Protein AF-A0A357R2P7-F1 (afdb_monomer_lite)

Sequence (236 aa):
MLMLVLLGAFTVNAKANADEPPMLWILISGEHKDLSGTLQLEGVTLFGRPYITRYESYLRFYFSDESQLNSYTKEKVQAIVTIHLTGEKYIIEDVLQMRDYNTMYTFDLDQKTLFEGKSLARSVLLVGLRVILTIFVEALIFFLFGFKEKRIWIAFILINLFTQGILHGLLNAEVPVGSYAMLALVFYEIVILIVEWLVFFFVSEDQRKAKLMLTVFVANMASLILGGFLITMLPL

Radius of gyration: 22.53 Å; chains: 1; bounding box: 52×34×64 Å

pLDDT: mean 84.24, std 14.46, range [34.56, 97.19]

Secondary structure (DSSP, 8-state):
--TTTTTTT---------PPPPEEEEEEES--TT-EEEEEETTEEEEPEEEE-SSEEEEEEEGGGSGGGTT---SEEEEEEEEEETTEEEEEEEEEE--SSEEEEEEETTTTEEEES--HHHHHHHHHHHHHHHHHHHHHHHHHTT---HHHHHHHHHHHHHHHHHHHHHHHHSSS--TTHHHHHHHHHHHHHHHHHHHHHHHS-GGGHHHHHHHHHHHHHHHHHHHHHHHHHS--

Structure (mmCIF, N/CA/C/O backbone):
data_AF-A0A357R2P7-F1
#
_entry.id   AF-A0A357R2P7-F1
#
loop_
_atom_site.group_PDB
_atom_site.id
_atom_site.type_symbol
_atom_site.label_atom_id
_atom_site.label_alt_id
_atom_site.label_comp_id
_atom_site.label_asym_id
_atom_site.label_entity_id
_atom_site.label_seq_id
_atom_site.pdbx_PDB_ins_code
_atom_site.Cartn_x
_atom_site.Cartn_y
_atom_site.Cartn_z
_atom_site.occupancy
_atom_site.B_iso_or_equiv
_atom_site.auth_seq_id
_atom_site.auth_comp_id
_atom_site.auth_asym_id
_atom_site.auth_atom_id
_atom_site.pdbx_PDB_model_num
ATOM 1 N N . MET A 1 1 ? 7.957 -14.821 32.724 1.00 45.19 1 MET A N 1
ATOM 2 C CA . MET A 1 1 ? 9.009 -15.861 32.620 1.00 45.19 1 MET A CA 1
ATOM 3 C C . MET A 1 1 ? 8.708 -16.949 31.581 1.00 45.19 1 MET A C 1
ATOM 5 O O . MET A 1 1 ? 9.652 -17.524 31.070 1.00 45.19 1 MET A O 1
ATOM 9 N N . LEU A 1 2 ? 7.443 -17.191 31.192 1.00 34.56 2 LEU A N 1
ATOM 10 C CA . LEU A 1 2 ? 7.098 -18.129 30.104 1.00 34.56 2 LEU A CA 1
ATOM 11 C C . LEU A 1 2 ? 7.396 -17.580 28.687 1.00 34.56 2 LEU A C 1
ATOM 13 O O . LEU A 1 2 ? 7.650 -18.338 27.761 1.00 34.56 2 LEU A O 1
ATOM 17 N N . MET A 1 3 ? 7.419 -16.252 28.534 1.00 35.12 3 MET A N 1
ATOM 18 C CA . MET A 1 3 ? 7.618 -15.567 27.246 1.00 35.12 3 MET A CA 1
ATOM 19 C C . MET A 1 3 ? 9.084 -15.553 26.763 1.00 35.12 3 MET A C 1
ATOM 21 O O . MET A 1 3 ? 9.344 -15.319 25.591 1.00 35.12 3 MET A O 1
ATOM 25 N N . LEU A 1 4 ? 10.043 -15.857 27.647 1.00 44.19 4 LEU A N 1
ATOM 26 C CA . LEU A 1 4 ? 11.473 -15.953 27.313 1.00 44.19 4 LEU A CA 1
ATOM 27 C C . LEU A 1 4 ? 11.882 -17.350 26.815 1.00 44.19 4 LEU A C 1
ATOM 29 O O . LEU A 1 4 ? 12.914 -17.489 26.170 1.00 44.19 4 LEU A O 1
ATOM 33 N N . VAL A 1 5 ? 11.064 -18.377 27.068 1.00 50.03 5 VAL A N 1
ATOM 34 C CA . VAL A 1 5 ? 11.370 -19.769 26.688 1.00 50.03 5 VAL A CA 1
ATOM 35 C C . VAL A 1 5 ? 10.961 -20.069 25.237 1.00 50.03 5 VAL A C 1
ATOM 37 O O . VAL A 1 5 ? 11.579 -20.905 24.588 1.00 50.03 5 VAL A O 1
ATOM 40 N N . LEU A 1 6 ? 9.997 -19.331 24.677 1.00 44.59 6 LEU A N 1
ATOM 41 C CA . LEU A 1 6 ? 9.573 -19.478 23.275 1.00 44.59 6 LEU A CA 1
ATOM 42 C C . LEU A 1 6 ? 10.535 -18.840 22.256 1.00 44.59 6 LEU A C 1
ATOM 44 O O . LEU A 1 6 ? 10.529 -19.232 21.094 1.00 44.59 6 LEU A O 1
ATOM 48 N N . LEU A 1 7 ? 11.399 -17.914 22.685 1.00 46.34 7 LEU A N 1
ATOM 49 C CA . LEU A 1 7 ? 12.402 -17.276 21.818 1.00 46.34 7 LEU A CA 1
ATOM 50 C C . LEU A 1 7 ? 13.671 -18.129 21.624 1.00 46.34 7 LEU A C 1
ATOM 52 O O . LEU A 1 7 ? 14.418 -17.900 20.680 1.00 46.34 7 LEU A O 1
ATOM 56 N N . GLY A 1 8 ? 13.911 -19.130 22.481 1.00 45.03 8 GLY A N 1
ATOM 57 C CA . GLY A 1 8 ? 15.113 -19.974 22.431 1.00 45.03 8 GLY A CA 1
ATOM 58 C C . GLY A 1 8 ? 15.027 -21.192 21.503 1.00 45.03 8 GLY A C 1
ATOM 59 O O . GLY A 1 8 ? 16.043 -21.837 21.263 1.00 45.03 8 GLY A O 1
ATOM 60 N N . ALA A 1 9 ? 13.843 -21.526 20.979 1.00 45.41 9 ALA A N 1
ATOM 61 C CA . ALA A 1 9 ? 13.639 -22.733 20.166 1.00 45.41 9 ALA A CA 1
ATOM 62 C C . ALA A 1 9 ? 13.927 -22.540 18.663 1.00 45.41 9 ALA A C 1
ATOM 64 O O . ALA A 1 9 ? 13.907 -23.509 17.907 1.00 45.41 9 ALA A O 1
ATOM 65 N N . PHE A 1 10 ? 14.234 -21.316 18.226 1.00 44.31 10 PHE A N 1
ATOM 66 C CA . PHE A 1 10 ? 14.613 -21.008 16.847 1.00 44.31 10 PHE A CA 1
ATOM 67 C C . PHE A 1 10 ? 16.103 -20.674 16.742 1.00 44.31 10 PHE A C 1
ATOM 69 O O . PHE A 1 10 ? 16.481 -19.626 16.228 1.00 44.31 10 PHE A O 1
ATOM 76 N N . THR A 1 11 ? 16.989 -21.583 17.155 1.00 44.69 11 THR A N 1
ATOM 77 C CA . THR A 1 11 ? 18.349 -21.588 16.590 1.00 44.69 11 THR A CA 1
ATOM 78 C C . THR A 1 11 ? 18.278 -22.195 15.191 1.00 44.69 11 THR A C 1
ATOM 80 O O . THR A 1 11 ? 18.764 -23.296 14.930 1.00 44.69 11 THR A O 1
ATOM 83 N N . VAL A 1 12 ? 17.595 -21.497 14.284 1.00 47.16 12 VAL A N 1
ATOM 84 C CA . VAL A 1 12 ? 17.721 -21.783 12.862 1.00 47.16 12 VAL A CA 1
ATOM 85 C C . VAL A 1 12 ? 19.142 -21.375 12.511 1.00 47.16 12 VAL A C 1
ATOM 87 O O . VAL A 1 12 ? 19.521 -20.218 12.679 1.00 47.16 12 VAL A O 1
ATOM 90 N N . ASN A 1 13 ? 19.944 -22.335 12.060 1.00 39.78 13 ASN A N 1
ATOM 91 C CA . ASN A 1 13 ? 21.180 -22.043 11.350 1.00 39.78 13 ASN A CA 1
ATOM 92 C C . ASN A 1 13 ? 20.803 -21.274 10.076 1.00 39.78 13 ASN A C 1
ATOM 94 O O . ASN A 1 13 ? 20.609 -21.867 9.015 1.00 39.78 13 ASN A O 1
ATOM 98 N N . ALA A 1 14 ? 20.626 -19.960 10.197 1.00 43.44 14 ALA A N 1
ATOM 99 C CA . ALA A 1 14 ? 20.300 -19.072 9.101 1.00 43.44 14 ALA A CA 1
ATOM 100 C C . ALA A 1 14 ? 21.550 -18.901 8.232 1.00 43.44 14 ALA A C 1
ATOM 102 O O . ALA A 1 14 ? 22.327 -17.963 8.380 1.00 43.44 14 ALA A O 1
ATOM 103 N N . LYS A 1 15 ? 21.766 -19.841 7.311 1.00 49.62 15 LYS A N 1
ATOM 104 C CA . LYS A 1 15 ? 22.584 -19.593 6.124 1.00 49.62 15 LYS A CA 1
ATOM 105 C C . LYS A 1 15 ? 21.712 -18.878 5.093 1.00 49.62 15 LYS A C 1
ATOM 107 O O . LYS A 1 15 ? 21.187 -19.533 4.203 1.00 49.62 15 LYS A O 1
ATOM 112 N N . ALA A 1 16 ? 21.519 -17.569 5.237 1.00 41.25 16 ALA A N 1
ATOM 113 C CA . ALA A 1 16 ? 20.840 -16.766 4.215 1.00 41.25 16 ALA A CA 1
ATOM 114 C C . ALA A 1 16 ? 21.136 -15.259 4.354 1.00 41.25 16 ALA A C 1
ATOM 116 O O . ALA A 1 16 ? 20.225 -14.446 4.333 1.00 41.25 16 ALA A O 1
ATOM 117 N N . ASN A 1 17 ? 22.411 -14.879 4.483 1.00 45.91 17 ASN A N 1
ATOM 118 C CA . ASN A 1 17 ? 22.856 -13.499 4.227 1.00 45.91 17 ASN A CA 1
ATOM 119 C C . ASN A 1 17 ? 23.227 -13.347 2.743 1.00 45.91 17 ASN A C 1
ATOM 121 O O . ASN A 1 17 ? 24.364 -13.021 2.411 1.00 45.91 17 ASN A O 1
ATOM 125 N N . ALA A 1 18 ? 22.296 -13.668 1.847 1.00 52.50 18 ALA A N 1
ATOM 126 C CA . ALA A 1 18 ? 22.371 -13.181 0.478 1.00 52.50 18 ALA A CA 1
ATOM 127 C C . ALA A 1 18 ? 21.336 -12.067 0.391 1.00 52.50 18 ALA A C 1
ATOM 129 O O . ALA A 1 18 ? 20.144 -12.318 0.231 1.00 52.50 18 ALA A O 1
ATOM 130 N N . ASP A 1 19 ? 21.823 -10.861 0.639 1.00 57.56 19 ASP A N 1
ATOM 131 C CA . ASP A 1 19 ? 21.119 -9.612 0.391 1.00 57.56 19 ASP A CA 1
ATOM 132 C C . ASP A 1 19 ? 20.583 -9.647 -1.061 1.00 57.56 19 ASP A C 1
ATOM 134 O O . ASP A 1 19 ? 21.255 -10.190 -1.948 1.00 57.56 19 ASP A O 1
ATOM 138 N N . GLU A 1 20 ? 19.330 -9.231 -1.290 1.00 61.72 20 GLU A N 1
ATOM 139 C CA . GLU A 1 20 ? 18.659 -9.450 -2.584 1.00 61.72 20 GLU A CA 1
ATOM 140 C C . GLU A 1 20 ? 19.462 -8.770 -3.710 1.00 61.72 20 GLU A C 1
ATOM 142 O O . GLU A 1 20 ? 19.765 -7.585 -3.599 1.00 61.72 20 GLU A O 1
ATOM 147 N N . PRO A 1 21 ? 19.865 -9.484 -4.778 1.00 68.56 21 PRO A N 1
ATOM 148 C CA . PRO A 1 21 ? 20.739 -8.905 -5.790 1.00 68.56 21 PRO A CA 1
ATOM 149 C C . PRO A 1 21 ? 20.062 -7.716 -6.483 1.00 68.56 21 PRO A C 1
ATOM 151 O O . PRO A 1 21 ? 18.847 -7.754 -6.707 1.00 68.56 21 PRO A O 1
ATOM 154 N N . PRO A 1 22 ? 20.836 -6.689 -6.875 1.00 77.69 22 PRO A N 1
ATOM 155 C CA . PRO A 1 22 ? 20.276 -5.494 -7.473 1.00 77.69 22 PRO A CA 1
ATOM 156 C C . PRO A 1 22 ? 19.520 -5.828 -8.757 1.00 77.69 22 PRO A C 1
ATOM 158 O O . PRO A 1 22 ? 19.975 -6.622 -9.595 1.00 77.69 22 PRO A 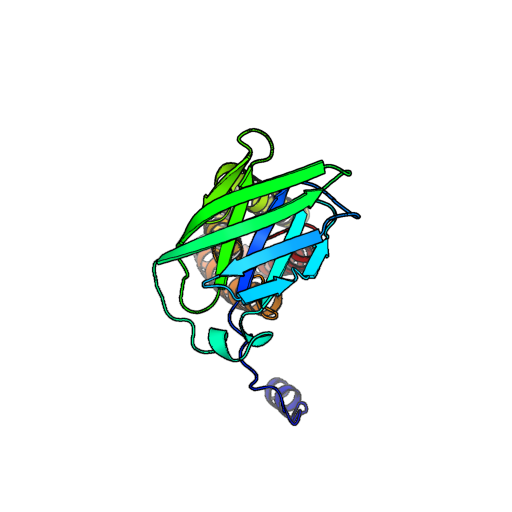O 1
ATOM 161 N N . MET A 1 23 ? 18.340 -5.231 -8.901 1.00 82.94 23 MET A N 1
ATOM 162 C CA . MET A 1 23 ? 17.438 -5.565 -9.993 1.00 82.94 23 MET A CA 1
ATOM 163 C C . MET A 1 23 ? 16.563 -4.398 -10.455 1.00 82.94 23 MET A C 1
ATOM 165 O O . MET A 1 23 ? 16.219 -3.479 -9.705 1.00 82.94 23 MET A O 1
ATOM 169 N N . LEU A 1 24 ? 16.162 -4.480 -11.724 1.00 88.50 24 LEU A N 1
ATOM 170 C CA . LEU A 1 24 ? 15.182 -3.596 -12.344 1.00 88.50 24 LEU A CA 1
ATOM 171 C C . LEU A 1 24 ? 13.825 -4.301 -12.434 1.00 88.50 24 LEU A C 1
ATOM 173 O O . LEU A 1 24 ? 13.719 -5.422 -12.936 1.00 88.50 24 LEU A O 1
ATOM 177 N N . TRP A 1 25 ? 12.783 -3.604 -12.001 1.00 90.06 25 TRP A N 1
ATOM 178 C CA . TRP A 1 25 ? 11.390 -4.001 -12.138 1.00 90.06 25 TRP A CA 1
ATOM 179 C C . TRP A 1 25 ? 10.718 -3.140 -13.199 1.00 90.06 25 TRP A C 1
ATOM 181 O O . TRP A 1 25 ? 10.757 -1.914 -13.117 1.00 90.06 25 TRP A O 1
ATOM 191 N N . ILE A 1 26 ? 10.047 -3.774 -14.155 1.00 92.44 26 ILE A N 1
ATOM 192 C CA . ILE A 1 26 ? 9.126 -3.095 -15.067 1.00 92.44 26 ILE A CA 1
ATOM 193 C C . ILE A 1 26 ? 7.717 -3.580 -14.754 1.00 92.44 26 ILE A C 1
ATOM 195 O O . ILE A 1 26 ? 7.378 -4.728 -15.038 1.00 92.44 26 ILE A O 1
ATOM 199 N N . LEU A 1 27 ? 6.927 -2.712 -14.129 1.00 92.62 27 LEU A N 1
ATOM 200 C CA . LEU A 1 27 ? 5.522 -2.912 -13.806 1.00 92.62 27 LEU A CA 1
ATOM 201 C C . LEU A 1 27 ? 4.659 -2.669 -15.047 1.00 92.62 27 LEU A C 1
ATOM 203 O O . LEU A 1 27 ? 4.792 -1.650 -15.719 1.00 92.62 27 LEU A O 1
ATOM 207 N N . ILE A 1 28 ? 3.725 -3.578 -15.301 1.00 91.94 28 ILE A N 1
ATOM 208 C CA . ILE A 1 28 ? 2.730 -3.498 -16.367 1.00 91.94 28 ILE A CA 1
ATOM 209 C C . ILE A 1 28 ? 1.364 -3.759 -15.729 1.00 91.94 28 ILE A C 1
ATOM 211 O O . ILE A 1 28 ? 1.160 -4.769 -15.048 1.00 91.94 28 ILE A O 1
ATOM 215 N N . SER A 1 29 ? 0.420 -2.838 -15.920 1.00 89.25 29 SER A N 1
ATOM 216 C CA . SER A 1 29 ? -0.938 -2.986 -15.384 1.00 89.25 29 SER A CA 1
ATOM 217 C C . SER A 1 29 ? -1.689 -4.119 -16.086 1.00 89.25 29 SER A C 1
ATOM 219 O O . SER A 1 29 ? -1.709 -4.175 -17.313 1.00 89.25 29 SER A O 1
ATOM 221 N N . GLY A 1 30 ? -2.340 -4.990 -15.311 1.00 87.06 30 GLY A N 1
ATOM 222 C CA . GLY A 1 30 ? -3.094 -6.143 -15.806 1.00 87.06 30 GLY A CA 1
ATOM 223 C C . GLY A 1 30 ? -2.377 -7.489 -15.646 1.00 87.06 30 GLY A C 1
ATOM 224 O O . GLY A 1 30 ? -1.176 -7.565 -15.379 1.00 87.06 30 GLY A O 1
ATOM 225 N N . GLU A 1 31 ? -3.151 -8.565 -15.798 1.00 89.69 31 GLU A N 1
ATOM 226 C CA . GLU A 1 31 ? -2.666 -9.950 -15.810 1.00 89.69 31 GLU A CA 1
ATOM 227 C C . GLU A 1 31 ? -2.245 -10.339 -17.235 1.00 89.69 31 GLU A C 1
ATOM 229 O O . GLU A 1 31 ? -3.089 -10.514 -18.114 1.00 89.69 31 GLU A O 1
ATOM 234 N N . HIS A 1 32 ? -0.940 -10.511 -17.452 1.00 90.62 32 HIS A N 1
ATOM 235 C CA . HIS A 1 32 ? -0.344 -10.738 -18.769 1.00 90.62 32 HIS A CA 1
ATOM 236 C C . HIS A 1 32 ? 0.466 -12.035 -18.779 1.00 90.62 32 HIS A C 1
ATOM 238 O O . HIS A 1 32 ? 1.638 -12.064 -18.409 1.00 90.62 32 HIS A O 1
ATOM 244 N N . LYS A 1 33 ? -0.175 -13.143 -19.167 1.00 88.50 33 LYS A N 1
ATOM 245 C CA . LYS A 1 33 ? 0.410 -14.498 -19.077 1.00 88.50 33 LYS A CA 1
ATOM 246 C C . LYS A 1 33 ? 1.497 -14.791 -20.100 1.00 88.50 33 LYS A C 1
ATOM 248 O O . LYS A 1 33 ? 2.325 -15.666 -19.869 1.00 88.50 33 LYS A O 1
ATOM 253 N N . ASP A 1 34 ? 1.473 -14.091 -21.221 1.00 90.38 34 ASP A N 1
ATOM 254 C CA . ASP A 1 34 ? 2.437 -14.204 -22.311 1.00 90.38 34 ASP A CA 1
ATOM 255 C C . ASP A 1 34 ? 3.564 -13.164 -22.211 1.00 90.38 34 ASP A C 1
ATOM 257 O O . ASP A 1 34 ? 4.367 -13.022 -23.135 1.00 90.38 34 ASP A O 1
ATOM 261 N N . LEU A 1 35 ? 3.645 -12.462 -21.075 1.00 93.44 35 LEU A N 1
ATOM 262 C CA . LEU A 1 35 ? 4.642 -11.437 -20.829 1.00 93.44 35 LEU A CA 1
ATOM 263 C C . LEU A 1 35 ? 6.062 -12.012 -20.879 1.00 93.44 35 LEU A C 1
ATOM 265 O O . LEU A 1 35 ? 6.440 -12.889 -20.101 1.00 93.44 35 LEU A O 1
ATOM 269 N N . SER A 1 36 ? 6.881 -11.436 -21.750 1.00 94.62 36 SER A N 1
ATOM 270 C CA . SER A 1 36 ? 8.326 -11.645 -21.771 1.00 94.62 36 SER A CA 1
ATOM 271 C C . SER A 1 36 ? 9.033 -10.364 -22.194 1.00 94.62 36 SER A C 1
ATOM 273 O O . SER A 1 36 ? 8.412 -9.427 -22.694 1.00 94.62 36 SER A O 1
ATOM 275 N N . GLY A 1 37 ? 10.337 -10.280 -21.967 1.00 94.38 37 GLY A N 1
ATOM 276 C CA . GLY A 1 37 ? 11.082 -9.106 -22.384 1.00 94.38 37 GLY A CA 1
ATOM 27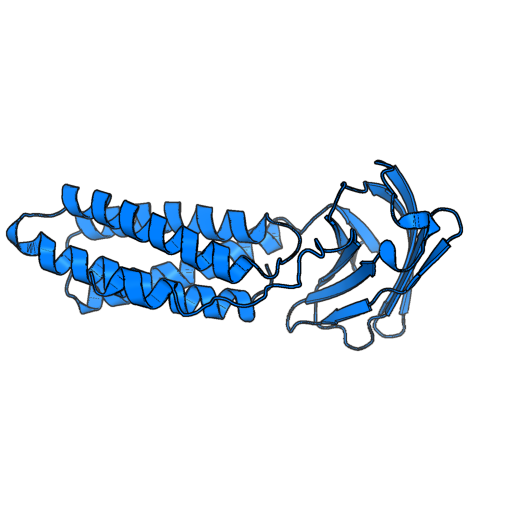7 C C . GLY A 1 37 ? 12.573 -9.228 -22.160 1.00 94.38 37 GLY A C 1
ATOM 278 O O . GLY A 1 37 ? 13.047 -10.119 -21.454 1.00 94.38 37 GLY A O 1
ATOM 279 N N . THR A 1 38 ? 13.308 -8.314 -22.775 1.00 95.69 38 THR A N 1
ATOM 280 C CA . THR A 1 38 ? 14.759 -8.207 -22.654 1.00 95.69 38 THR A CA 1
ATOM 281 C C . THR A 1 38 ? 15.144 -6.776 -22.329 1.00 95.69 38 THR A C 1
ATOM 283 O O . THR A 1 38 ? 14.507 -5.831 -22.793 1.00 95.69 38 THR A O 1
ATOM 286 N N . LEU A 1 39 ? 16.209 -6.625 -21.558 1.00 93.38 39 LEU A N 1
ATOM 287 C CA . LEU A 1 39 ? 16.802 -5.346 -21.212 1.00 93.38 39 LEU A CA 1
ATOM 288 C C . LEU A 1 39 ? 18.229 -5.338 -21.745 1.00 93.38 39 LEU A C 1
ATOM 290 O O . LEU A 1 39 ? 19.044 -6.154 -21.324 1.00 93.38 39 LEU A O 1
ATOM 294 N N . GLN A 1 40 ? 18.531 -4.428 -22.662 1.00 92.50 40 GLN A N 1
ATOM 295 C CA . GLN A 1 40 ? 19.883 -4.252 -23.171 1.00 92.50 40 GLN A CA 1
ATOM 296 C C . GLN A 1 40 ? 20.535 -3.040 -22.506 1.00 92.50 40 GLN A C 1
ATOM 298 O O . GLN A 1 40 ? 20.014 -1.931 -22.613 1.00 92.50 40 GLN A O 1
ATOM 303 N N . LEU A 1 41 ? 21.672 -3.257 -21.844 1.00 87.94 41 LEU A N 1
ATOM 304 C CA . LEU A 1 41 ? 22.482 -2.236 -21.173 1.00 87.94 41 LEU A CA 1
ATOM 305 C C . LEU A 1 41 ? 23.927 -2.373 -21.646 1.00 87.94 41 LEU A C 1
ATOM 307 O O . LEU A 1 41 ? 24.508 -3.445 -21.516 1.00 87.94 41 LEU A O 1
ATOM 311 N N . GLU A 1 42 ? 24.515 -1.311 -22.200 1.00 82.25 42 GLU A N 1
ATOM 312 C CA . GLU A 1 42 ? 25.947 -1.274 -22.574 1.00 82.25 42 GLU A CA 1
ATOM 313 C C . GLU A 1 42 ? 26.420 -2.470 -23.428 1.00 82.25 42 GLU A C 1
ATOM 315 O O . GLU A 1 42 ? 27.555 -2.927 -23.326 1.00 82.25 42 GLU A O 1
ATOM 320 N N . GLY A 1 43 ? 25.542 -2.993 -24.290 1.00 82.62 43 GLY A N 1
ATOM 321 C CA . GLY A 1 43 ? 25.833 -4.152 -25.144 1.00 82.62 43 GLY A CA 1
ATOM 322 C C . GLY A 1 43 ? 25.588 -5.522 -24.496 1.00 82.62 43 GLY A C 1
ATOM 323 O O . GLY A 1 43 ? 25.651 -6.529 -25.196 1.00 82.62 43 GLY A O 1
ATOM 324 N N . VAL A 1 44 ? 25.241 -5.575 -23.209 1.00 88.25 44 VAL A N 1
ATOM 325 C CA . VAL A 1 44 ? 24.809 -6.783 -22.489 1.00 88.25 44 VAL A CA 1
ATOM 326 C C . VAL A 1 44 ? 23.289 -6.907 -22.566 1.00 88.25 44 VAL A C 1
ATOM 328 O O . VAL A 1 44 ? 22.582 -5.910 -22.444 1.00 88.25 44 VAL A O 1
ATOM 331 N N . THR A 1 45 ? 22.769 -8.120 -22.773 1.00 91.50 45 THR A N 1
ATOM 332 C CA . THR A 1 45 ? 21.321 -8.383 -22.826 1.00 91.50 45 THR A CA 1
ATOM 333 C C . THR A 1 45 ? 20.894 -9.242 -21.644 1.00 91.50 45 THR A C 1
ATOM 335 O O . THR A 1 45 ? 21.320 -10.383 -21.521 1.00 91.50 45 THR A O 1
ATOM 338 N N . LEU A 1 46 ? 20.007 -8.706 -20.811 1.00 91.38 46 LEU A N 1
ATOM 339 C CA . LEU A 1 46 ? 19.369 -9.402 -19.702 1.00 91.38 46 LEU A CA 1
ATOM 340 C C . LEU A 1 46 ? 17.986 -9.905 -20.112 1.00 91.38 46 LEU A C 1
ATOM 342 O O . LEU A 1 46 ? 17.204 -9.183 -20.735 1.00 91.38 46 LEU A O 1
ATOM 346 N N . PHE A 1 47 ? 17.656 -11.130 -19.711 1.00 92.44 47 PHE A N 1
ATOM 347 C CA . PHE A 1 47 ? 16.335 -11.714 -19.928 1.00 92.44 47 PHE A CA 1
ATOM 348 C C . PHE A 1 47 ? 15.430 -11.439 -18.728 1.00 92.44 47 PHE A C 1
ATOM 350 O O . PHE A 1 47 ? 15.770 -11.744 -17.585 1.00 92.44 47 PHE A O 1
ATOM 357 N N . GLY A 1 48 ? 14.263 -10.858 -18.991 1.00 92.25 48 GLY A N 1
ATOM 358 C CA . GLY A 1 48 ? 13.291 -10.530 -17.960 1.00 92.25 48 GLY A CA 1
ATOM 359 C C . GLY A 1 48 ? 12.585 -11.781 -17.454 1.00 92.25 48 GLY A C 1
ATOM 360 O O . GLY A 1 48 ? 12.057 -12.570 -18.237 1.00 92.25 48 GLY A O 1
ATOM 361 N N . ARG A 1 49 ? 12.534 -11.948 -16.132 1.00 92.19 49 ARG A N 1
ATOM 362 C CA . ARG A 1 49 ? 11.754 -13.005 -15.482 1.00 92.19 49 ARG A CA 1
ATOM 363 C C . ARG A 1 49 ? 10.354 -12.475 -15.175 1.00 92.19 49 ARG A C 1
ATOM 365 O O . ARG A 1 49 ? 10.240 -11.584 -14.323 1.00 92.19 49 ARG A O 1
ATOM 372 N N . PRO A 1 50 ? 9.295 -12.994 -15.818 1.00 91.75 50 PRO A N 1
ATOM 373 C CA . PRO A 1 50 ? 7.946 -12.549 -15.526 1.00 91.75 50 PRO A CA 1
ATOM 374 C C . PRO A 1 50 ? 7.553 -12.932 -14.094 1.00 91.75 50 PRO A C 1
ATOM 376 O O . PRO A 1 50 ? 7.893 -14.003 -13.583 1.00 91.75 50 PRO A O 1
ATOM 379 N N . TYR A 1 51 ? 6.833 -12.039 -13.434 1.00 89.38 51 TYR A N 1
ATOM 380 C CA . TYR A 1 51 ? 6.115 -12.290 -12.193 1.00 89.38 51 TYR A CA 1
ATOM 381 C C . TYR A 1 51 ? 4.709 -11.743 -12.372 1.00 89.38 51 TYR A C 1
ATOM 383 O O . TYR A 1 51 ? 4.540 -10.560 -12.647 1.00 89.38 51 TYR A O 1
ATOM 391 N N . ILE A 1 52 ? 3.707 -12.611 -12.296 1.00 87.50 52 ILE A N 1
ATOM 392 C CA . ILE A 1 52 ? 2.333 -12.272 -12.663 1.00 87.50 52 ILE A CA 1
ATOM 393 C C . ILE A 1 52 ? 1.455 -12.443 -11.434 1.00 87.50 52 ILE A C 1
ATOM 395 O O . ILE A 1 52 ? 1.462 -13.486 -10.780 1.00 87.50 52 ILE A O 1
ATOM 399 N N . THR A 1 53 ? 0.690 -11.405 -11.143 1.00 84.31 53 THR A N 1
ATOM 400 C CA . THR A 1 53 ? -0.370 -11.394 -10.141 1.00 84.31 53 THR A CA 1
ATOM 401 C C . THR A 1 53 ? -1.714 -11.207 -10.843 1.00 84.31 53 THR A C 1
ATOM 403 O O . THR A 1 53 ? -1.782 -10.994 -12.052 1.00 84.31 53 THR A O 1
ATOM 406 N N . ARG A 1 54 ? -2.806 -11.246 -10.077 1.00 82.38 54 ARG A N 1
ATOM 407 C CA . ARG A 1 54 ? -4.159 -11.045 -10.612 1.00 82.38 54 ARG A CA 1
ATOM 408 C C . ARG A 1 54 ? -4.387 -9.655 -11.223 1.00 82.38 54 ARG A C 1
ATOM 410 O O . ARG A 1 54 ? -5.257 -9.503 -12.072 1.00 82.38 54 ARG A O 1
ATOM 417 N N . TYR A 1 55 ? -3.664 -8.641 -10.754 1.00 83.69 55 TYR A N 1
ATOM 418 C CA . TYR A 1 55 ? -3.902 -7.248 -11.146 1.00 83.69 55 TYR A CA 1
ATOM 419 C C . TYR A 1 55 ? -2.719 -6.624 -11.885 1.00 83.69 55 TYR A C 1
ATOM 421 O O . TYR A 1 55 ? -2.885 -5.603 -12.549 1.00 83.69 55 TYR A O 1
ATOM 429 N N . GLU A 1 56 ? -1.532 -7.216 -11.765 1.00 88.81 56 GLU A N 1
ATOM 430 C CA . GLU A 1 56 ? -0.279 -6.641 -12.247 1.00 88.81 56 GLU A CA 1
ATOM 431 C C . GLU A 1 56 ? 0.696 -7.712 -12.692 1.00 88.81 56 GLU A C 1
ATOM 433 O O . GLU A 1 56 ? 0.785 -8.786 -12.090 1.00 88.81 56 GLU A O 1
ATOM 438 N N . SER A 1 57 ? 1.481 -7.366 -13.701 1.00 91.44 57 SER A N 1
ATOM 439 C CA . SER A 1 57 ? 2.554 -8.195 -14.216 1.00 91.44 57 SER A CA 1
ATOM 440 C C . SER A 1 57 ? 3.858 -7.415 -14.175 1.00 91.44 57 SER A C 1
ATOM 442 O O . SER A 1 57 ? 3.882 -6.203 -14.374 1.00 91.44 57 SER A O 1
ATOM 444 N N . TYR A 1 58 ? 4.949 -8.109 -13.897 1.00 91.50 58 TYR A N 1
ATOM 445 C CA . TYR A 1 58 ? 6.255 -7.505 -13.704 1.00 91.50 58 TYR A CA 1
ATOM 446 C C . TYR A 1 58 ? 7.288 -8.249 -14.537 1.00 91.50 58 TYR A C 1
ATOM 448 O O . TYR A 1 58 ? 7.326 -9.479 -14.513 1.00 91.50 58 TYR A O 1
ATOM 456 N N . LEU A 1 59 ? 8.169 -7.518 -15.212 1.00 92.94 59 LEU A N 1
ATOM 457 C CA . LEU A 1 59 ? 9.430 -8.061 -15.707 1.00 92.94 59 LEU A CA 1
ATOM 458 C C . LEU A 1 59 ? 10.539 -7.714 -14.720 1.00 92.94 59 LEU A C 1
ATOM 460 O O . LEU A 1 59 ? 10.757 -6.546 -14.405 1.00 92.94 59 LEU A O 1
ATOM 464 N N . ARG A 1 60 ? 11.223 -8.747 -14.231 1.00 91.94 60 ARG A N 1
ATOM 465 C CA . ARG A 1 60 ? 12.332 -8.633 -13.283 1.00 91.94 60 ARG A CA 1
ATOM 466 C C . ARG A 1 60 ? 13.645 -8.919 -13.994 1.00 91.94 60 ARG A C 1
ATOM 468 O O . ARG A 1 60 ? 13.818 -10.019 -14.518 1.00 91.94 60 ARG A O 1
ATOM 475 N N . PHE A 1 61 ? 14.556 -7.957 -13.994 1.00 90.75 61 PHE A N 1
ATOM 476 C CA . PHE A 1 61 ? 15.883 -8.088 -14.592 1.00 90.75 61 PHE A CA 1
ATOM 477 C C . PHE A 1 61 ? 16.928 -8.082 -13.485 1.00 90.75 61 PHE A C 1
ATOM 479 O O . PHE A 1 61 ? 17.114 -7.069 -12.814 1.00 90.75 61 PHE A O 1
ATOM 486 N N . TYR A 1 62 ? 17.588 -9.219 -13.289 1.00 87.31 62 TYR A N 1
ATOM 487 C CA . TYR A 1 62 ? 18.620 -9.385 -12.273 1.00 87.31 62 TYR A CA 1
ATOM 488 C C . TYR A 1 62 ? 19.968 -8.985 -12.860 1.00 87.31 62 TYR A C 1
ATOM 490 O O . TYR A 1 62 ? 20.446 -9.629 -13.792 1.00 87.31 62 TYR A O 1
ATOM 498 N N . PHE A 1 63 ? 20.604 -7.947 -12.318 1.00 84.75 63 PHE A N 1
ATOM 499 C CA . PHE A 1 63 ? 21.928 -7.534 -12.797 1.00 84.75 63 PHE A CA 1
ATOM 500 C C . PHE A 1 63 ? 22.993 -8.578 -12.469 1.00 84.75 63 PHE A C 1
ATOM 502 O O . PHE A 1 63 ? 23.980 -8.698 -13.185 1.00 84.75 63 PHE A O 1
ATOM 509 N N . SER A 1 64 ? 22.738 -9.406 -11.456 1.00 80.62 64 SER A N 1
ATOM 510 C CA . SER A 1 64 ? 23.590 -10.535 -11.101 1.00 80.62 64 SER A CA 1
ATOM 511 C C . SER A 1 64 ? 23.644 -11.665 -12.121 1.00 80.62 64 SER A C 1
ATOM 513 O O . SER A 1 64 ? 24.531 -12.513 -12.030 1.00 80.62 64 SER A O 1
ATOM 515 N N . ASP A 1 65 ? 22.700 -11.712 -13.066 1.00 82.44 65 ASP A N 1
ATOM 516 C CA . ASP A 1 65 ? 22.720 -12.728 -14.122 1.00 82.44 65 ASP A CA 1
ATOM 517 C C . ASP A 1 65 ? 23.916 -12.512 -15.070 1.00 82.44 65 ASP A C 1
ATOM 519 O O . ASP A 1 65 ? 24.364 -13.457 -15.715 1.00 82.44 65 ASP A O 1
ATOM 523 N N . GLU A 1 66 ? 24.486 -11.302 -15.098 1.00 83.00 66 GLU A N 1
ATOM 524 C CA . GLU A 1 66 ? 25.635 -10.950 -15.928 1.00 83.00 66 GLU A CA 1
ATOM 525 C C . GLU A 1 66 ? 26.762 -10.355 -15.085 1.00 83.00 66 GLU A C 1
ATOM 527 O O . GLU A 1 66 ? 26.632 -9.306 -14.457 1.00 83.00 66 GLU A O 1
ATOM 532 N N . SER A 1 67 ? 27.930 -11.000 -15.103 1.00 75.75 67 SER A N 1
ATOM 533 C CA . SER A 1 67 ? 29.060 -10.628 -14.239 1.00 75.75 67 SER A CA 1
ATOM 534 C C . SER A 1 67 ? 29.567 -9.199 -14.464 1.00 75.75 67 SER A C 1
ATOM 536 O O . SER A 1 67 ? 30.078 -8.578 -13.534 1.00 75.75 67 SER A O 1
ATOM 538 N N . GLN A 1 68 ? 29.372 -8.662 -15.672 1.00 76.44 68 GLN A N 1
ATOM 539 C CA . GLN A 1 68 ? 29.707 -7.284 -16.045 1.00 76.44 68 GLN A CA 1
ATOM 540 C C . GLN A 1 68 ? 28.796 -6.241 -15.372 1.00 76.44 68 GLN A C 1
ATOM 542 O O . GLN A 1 68 ? 29.172 -5.075 -15.276 1.00 76.44 68 GLN A O 1
ATOM 547 N N . LEU A 1 69 ? 27.625 -6.657 -14.878 1.00 75.00 69 LEU A N 1
ATOM 548 C CA . LEU A 1 69 ? 26.616 -5.804 -14.249 1.00 75.00 69 LEU A CA 1
ATOM 549 C C . LEU A 1 69 ? 26.510 -6.022 -12.723 1.00 75.00 69 LEU A C 1
ATOM 551 O O . LEU A 1 69 ? 25.765 -5.318 -12.048 1.00 75.00 69 LEU A O 1
ATOM 555 N N . ASN A 1 70 ? 27.315 -6.921 -12.141 1.00 65.75 70 ASN A N 1
ATOM 556 C CA . ASN A 1 70 ? 27.322 -7.210 -10.695 1.00 65.75 70 ASN A CA 1
ATOM 557 C C . ASN A 1 70 ? 27.637 -6.001 -9.794 1.00 65.75 70 ASN A C 1
ATOM 559 O O . ASN A 1 70 ? 27.278 -5.996 -8.621 1.00 65.75 70 ASN A O 1
ATOM 563 N N . SER A 1 71 ? 28.347 -4.996 -10.309 1.00 64.38 71 SER A N 1
ATOM 564 C CA . SER A 1 71 ? 28.716 -3.773 -9.573 1.00 64.38 71 SER A CA 1
ATOM 565 C C . SER A 1 71 ? 28.168 -2.521 -10.252 1.00 64.38 71 SER A C 1
ATOM 567 O O . SER A 1 71 ? 28.735 -1.432 -10.134 1.00 64.38 71 SER A O 1
ATOM 569 N N . TYR A 1 72 ? 27.094 -2.693 -11.024 1.00 64.56 72 TYR A N 1
ATOM 570 C CA . TYR A 1 72 ? 26.536 -1.643 -11.850 1.00 64.56 72 TYR A CA 1
ATOM 571 C C . TYR A 1 72 ? 25.937 -0.532 -10.984 1.00 64.56 72 TYR A C 1
ATOM 573 O O . TYR A 1 72 ? 24.881 -0.681 -10.386 1.00 64.56 72 TYR A O 1
ATOM 581 N N . THR A 1 73 ? 26.668 0.575 -10.903 1.00 61.22 73 THR A N 1
ATOM 582 C CA . THR A 1 73 ? 26.434 1.716 -9.997 1.00 61.22 73 THR A CA 1
ATOM 583 C C . THR A 1 73 ? 26.261 3.024 -10.774 1.00 61.22 73 THR A C 1
ATOM 585 O O . THR A 1 73 ? 26.405 4.118 -10.235 1.00 61.22 73 THR A O 1
ATOM 588 N N . LYS A 1 74 ? 25.989 2.939 -12.083 1.00 64.19 74 LYS A N 1
ATOM 589 C CA . LYS A 1 74 ? 25.776 4.128 -12.913 1.00 64.19 74 LYS A CA 1
ATOM 590 C C . LYS A 1 74 ? 24.384 4.693 -12.667 1.00 64.19 74 LYS A C 1
ATOM 592 O O . LYS A 1 74 ? 23.401 4.047 -13.001 1.00 64.19 74 LYS A O 1
ATOM 597 N N . GLU A 1 75 ? 24.324 5.936 -12.193 1.00 72.25 75 GLU A N 1
ATOM 598 C CA . GLU A 1 75 ? 23.063 6.640 -11.927 1.00 72.25 75 GLU A CA 1
ATOM 599 C C . GLU A 1 75 ? 22.162 6.771 -13.163 1.00 72.25 75 GLU A C 1
ATOM 601 O O . GLU A 1 75 ? 20.947 6.753 -13.014 1.00 72.25 75 GLU A O 1
ATOM 606 N N . LYS A 1 76 ? 22.719 6.921 -14.377 1.00 78.94 76 LYS A N 1
ATOM 607 C CA . LYS A 1 76 ? 21.953 7.094 -15.626 1.00 78.94 76 LYS A CA 1
ATOM 608 C C . LYS A 1 76 ? 22.535 6.299 -16.777 1.00 78.94 76 LYS A C 1
ATOM 610 O O . LYS A 1 76 ? 23.730 6.396 -17.059 1.00 78.94 76 LYS A O 1
ATOM 615 N N . VAL A 1 77 ? 21.678 5.539 -17.450 1.00 82.38 77 VAL A N 1
ATOM 616 C CA . VAL A 1 77 ? 22.101 4.498 -18.385 1.00 82.38 77 VAL A CA 1
ATOM 617 C C . VAL A 1 77 ? 21.160 4.430 -19.570 1.00 82.38 77 VAL A C 1
ATOM 619 O O . VAL A 1 77 ? 19.950 4.320 -19.397 1.00 82.38 77 VAL A O 1
ATOM 622 N N . GLN A 1 78 ? 21.725 4.447 -20.775 1.00 87.06 78 GLN A N 1
ATOM 623 C CA . GLN A 1 78 ? 20.958 4.181 -21.984 1.00 87.06 78 GLN A CA 1
ATOM 624 C C . GLN A 1 78 ? 20.588 2.700 -22.031 1.00 87.06 78 GLN A C 1
ATOM 626 O O . GLN A 1 78 ? 21.459 1.825 -22.001 1.00 87.06 78 GLN A O 1
ATOM 631 N N . ALA A 1 79 ? 19.290 2.438 -22.090 1.00 90.12 79 ALA A N 1
ATOM 632 C CA . ALA A 1 79 ? 18.731 1.106 -22.081 1.00 90.12 79 ALA A CA 1
ATOM 633 C C . ALA A 1 79 ? 17.783 0.922 -23.260 1.00 90.12 79 ALA A C 1
ATOM 635 O O . ALA A 1 79 ? 17.012 1.820 -23.603 1.00 90.12 79 ALA A O 1
ATOM 636 N N . ILE A 1 80 ? 17.803 -0.276 -23.838 1.00 93.44 80 ILE A N 1
ATOM 637 C CA . ILE A 1 80 ? 16.775 -0.709 -24.782 1.00 93.44 80 ILE A CA 1
ATOM 638 C C . ILE A 1 80 ? 15.952 -1.785 -24.089 1.00 93.44 80 ILE A C 1
ATOM 640 O O . ILE A 1 80 ? 16.423 -2.899 -23.849 1.00 93.44 80 ILE A O 1
ATOM 644 N N . VAL A 1 81 ? 14.713 -1.444 -23.759 1.00 94.06 81 VAL A N 1
ATOM 645 C CA . VAL A 1 81 ? 13.738 -2.370 -23.196 1.00 94.06 81 VAL A CA 1
ATOM 646 C C . VAL A 1 81 ? 12.889 -2.913 -24.330 1.00 94.06 81 VAL A C 1
ATOM 648 O O . VAL A 1 81 ? 12.227 -2.168 -25.047 1.00 94.06 81 VAL A O 1
ATOM 651 N N . THR A 1 82 ? 12.881 -4.230 -24.483 1.00 95.06 82 THR A N 1
ATOM 652 C CA . THR A 1 82 ? 11.948 -4.917 -25.372 1.00 95.06 82 THR A CA 1
ATOM 653 C C . THR A 1 82 ? 10.917 -5.655 -24.536 1.00 95.06 82 THR A C 1
ATOM 655 O O . THR A 1 82 ? 11.284 -6.500 -23.724 1.00 95.06 82 THR A O 1
ATOM 658 N N . ILE A 1 83 ? 9.636 -5.365 -24.750 1.00 94.56 83 ILE A N 1
ATOM 659 C CA . ILE A 1 83 ? 8.511 -6.016 -24.074 1.00 94.56 83 ILE A CA 1
ATOM 660 C C . ILE A 1 83 ? 7.682 -6.744 -25.127 1.00 94.56 83 ILE A C 1
ATOM 662 O O . ILE A 1 83 ? 7.285 -6.163 -26.135 1.00 94.56 83 ILE A O 1
ATOM 666 N N . HIS A 1 84 ? 7.424 -8.020 -24.886 1.00 92.94 84 HIS A N 1
ATOM 667 C CA . HIS A 1 84 ? 6.521 -8.848 -25.666 1.00 92.94 84 HIS A CA 1
ATOM 668 C C . HIS A 1 84 ? 5.248 -9.057 -24.856 1.00 92.94 84 HIS A C 1
ATOM 670 O O . HIS A 1 84 ? 5.300 -9.596 -23.747 1.00 92.94 84 HIS A O 1
ATOM 676 N N . LEU A 1 85 ? 4.126 -8.596 -25.400 1.00 90.00 85 LEU A N 1
ATOM 677 C CA . LEU A 1 85 ? 2.843 -8.579 -24.713 1.00 90.00 85 LEU A CA 1
ATOM 678 C C . LEU A 1 85 ? 1.701 -8.763 -25.710 1.00 90.00 85 LEU A C 1
ATOM 680 O O . LEU A 1 85 ? 1.620 -8.031 -26.695 1.00 90.00 85 LEU A O 1
ATOM 684 N N . THR A 1 86 ? 0.791 -9.704 -25.454 1.00 84.88 86 THR A N 1
ATOM 685 C CA . THR A 1 86 ? -0.392 -9.974 -26.296 1.00 84.88 86 THR A CA 1
ATOM 686 C C . THR A 1 86 ? -0.061 -10.198 -27.778 1.00 84.88 86 THR A C 1
ATOM 688 O O . THR A 1 86 ? -0.812 -9.812 -28.669 1.00 84.88 86 THR A O 1
ATOM 691 N N . GLY A 1 87 ? 1.097 -10.801 -28.060 1.00 82.56 87 GLY A N 1
ATOM 692 C CA . GLY A 1 87 ? 1.614 -10.993 -29.422 1.00 82.56 87 GLY A CA 1
ATOM 693 C C . GLY A 1 87 ? 2.213 -9.743 -30.087 1.00 82.56 87 GLY A C 1
ATOM 694 O O . GLY A 1 87 ? 2.741 -9.846 -31.195 1.00 82.56 87 GLY A O 1
ATOM 695 N N . GLU A 1 88 ? 2.194 -8.587 -29.424 1.00 88.81 88 GLU A N 1
ATOM 696 C CA . GLU A 1 88 ? 2.864 -7.366 -29.871 1.00 88.81 88 GLU A CA 1
ATOM 697 C C . GLU A 1 88 ? 4.269 -7.240 -29.268 1.00 88.81 88 GLU A C 1
ATOM 699 O O . GLU A 1 88 ? 4.570 -7.763 -28.191 1.00 88.81 88 GLU A O 1
ATOM 704 N N . LYS A 1 89 ? 5.149 -6.534 -29.986 1.00 92.12 89 LYS A N 1
ATOM 705 C CA . LYS A 1 89 ? 6.511 -6.217 -29.549 1.00 92.12 89 LYS A CA 1
ATOM 706 C C . LYS A 1 89 ? 6.656 -4.707 -29.395 1.00 92.12 89 LYS A C 1
ATOM 708 O O . LYS A 1 89 ? 6.530 -3.972 -30.373 1.00 92.12 89 LYS A O 1
ATOM 713 N N . TYR A 1 90 ? 7.005 -4.272 -28.195 1.00 92.75 90 TYR A N 1
ATOM 714 C CA . TYR A 1 90 ? 7.314 -2.887 -27.861 1.00 92.75 90 TYR A CA 1
ATOM 715 C C . TYR A 1 90 ? 8.818 -2.753 -27.656 1.00 92.75 90 TYR A C 1
ATOM 717 O O . TYR A 1 90 ? 9.413 -3.547 -26.933 1.00 92.75 90 TYR A O 1
ATOM 725 N N . ILE A 1 91 ? 9.436 -1.773 -28.313 1.00 93.31 91 ILE A N 1
ATOM 726 C CA . ILE A 1 91 ? 10.859 -1.457 -28.164 1.00 93.31 91 ILE A CA 1
ATOM 727 C C . ILE A 1 91 ? 10.930 -0.020 -27.665 1.00 93.31 91 ILE A C 1
ATOM 729 O O . ILE A 1 91 ? 10.493 0.891 -28.365 1.00 93.31 91 ILE A O 1
ATOM 733 N N . ILE A 1 92 ? 11.441 0.157 -26.454 1.00 93.38 92 ILE A N 1
ATOM 734 C CA . ILE A 1 92 ? 11.587 1.451 -25.795 1.00 93.38 92 ILE A CA 1
ATOM 735 C C . ILE A 1 92 ? 13.076 1.697 -25.600 1.00 93.38 92 ILE A C 1
ATOM 737 O O . ILE A 1 92 ? 13.751 0.923 -24.923 1.00 93.38 92 ILE A O 1
ATOM 741 N N . GLU A 1 93 ? 13.581 2.762 -26.209 1.00 92.44 93 GLU A N 1
ATOM 742 C CA . GLU A 1 93 ? 14.932 3.258 -25.972 1.00 92.44 93 GLU A CA 1
ATOM 743 C C . GLU A 1 93 ? 14.836 4.478 -25.058 1.00 92.44 93 GLU A C 1
ATOM 745 O O . GLU A 1 93 ? 14.213 5.475 -25.423 1.00 92.44 93 GLU A O 1
ATOM 750 N N . ASP A 1 94 ? 15.403 4.377 -23.857 1.00 88.31 94 ASP A N 1
ATOM 751 C CA . ASP A 1 94 ? 15.313 5.431 -22.848 1.00 88.31 94 ASP A CA 1
ATOM 752 C C . ASP A 1 94 ? 16.563 5.471 -21.959 1.00 88.31 94 ASP A C 1
ATOM 754 O O . ASP A 1 94 ? 17.352 4.522 -21.899 1.00 88.31 94 ASP A O 1
ATOM 758 N N . VAL A 1 95 ? 16.754 6.586 -21.257 1.00 86.12 95 VAL A N 1
ATOM 759 C CA . VAL A 1 95 ? 17.791 6.745 -20.240 1.00 86.12 95 VAL A CA 1
ATOM 760 C C . VAL A 1 95 ? 17.185 6.432 -18.877 1.00 86.12 95 VAL A C 1
ATOM 762 O O . VAL A 1 95 ? 16.521 7.265 -18.258 1.00 86.12 95 VAL A O 1
ATOM 765 N N . LEU A 1 96 ? 17.451 5.225 -18.390 1.00 86.31 96 LEU A N 1
ATOM 766 C CA . LEU A 1 96 ? 16.984 4.774 -17.087 1.00 86.31 96 LEU A CA 1
ATOM 767 C C . LEU A 1 96 ? 17.888 5.318 -15.981 1.00 86.31 96 LEU A C 1
ATOM 769 O O . LEU A 1 96 ? 19.116 5.312 -16.094 1.00 86.31 96 LEU A O 1
ATOM 773 N N . GLN A 1 97 ? 17.260 5.779 -14.906 1.00 82.94 97 GLN A N 1
ATOM 774 C CA . GLN A 1 97 ? 17.909 6.144 -13.663 1.00 82.94 97 GLN A CA 1
ATOM 775 C C . GLN A 1 97 ? 18.004 4.897 -12.793 1.00 82.94 97 GLN A C 1
ATOM 777 O O . GLN A 1 97 ? 16.983 4.390 -12.329 1.00 82.94 97 GLN A O 1
ATOM 782 N N . MET A 1 98 ? 19.214 4.382 -12.593 1.00 75.94 98 MET A N 1
ATOM 783 C CA . MET A 1 98 ? 19.424 3.212 -11.745 1.00 75.94 98 MET A CA 1
ATOM 784 C C . MET A 1 98 ? 19.696 3.685 -10.320 1.00 75.94 98 MET A C 1
ATOM 786 O O . MET A 1 98 ? 20.649 4.421 -10.072 1.00 75.94 98 MET A O 1
ATOM 790 N N . ARG A 1 99 ? 18.850 3.266 -9.380 1.00 68.19 99 ARG A N 1
ATOM 791 C CA . ARG A 1 99 ? 19.097 3.404 -7.940 1.00 68.19 99 ARG A CA 1
ATOM 792 C C . ARG A 1 99 ? 19.850 2.173 -7.436 1.00 68.19 99 ARG A C 1
ATOM 794 O O . ARG A 1 99 ? 19.626 1.078 -7.947 1.00 68.19 99 ARG A O 1
ATOM 801 N N . ASP A 1 100 ? 20.679 2.358 -6.408 1.00 59.38 100 ASP A N 1
ATOM 802 C CA . ASP A 1 100 ? 21.720 1.410 -5.965 1.00 59.38 100 ASP A CA 1
ATOM 803 C C . ASP A 1 100 ? 21.272 -0.038 -5.720 1.00 59.38 100 ASP A C 1
A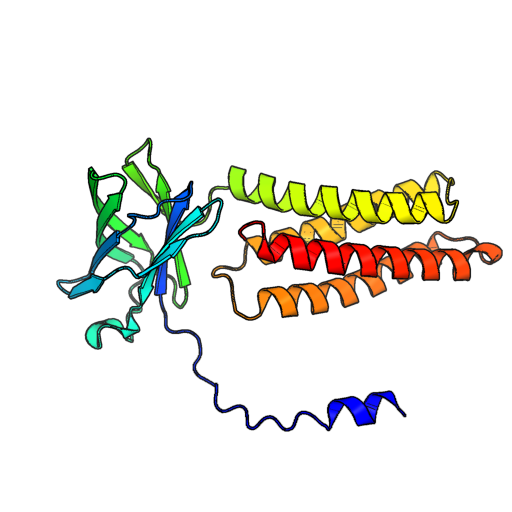TOM 805 O O . ASP A 1 100 ? 22.087 -0.950 -5.819 1.00 59.38 100 ASP A O 1
ATOM 809 N N . TYR A 1 101 ? 20.000 -0.270 -5.389 1.00 65.81 101 TYR A N 1
ATOM 810 C CA . TYR A 1 101 ? 19.530 -1.606 -5.017 1.00 65.81 101 TYR A CA 1
ATOM 811 C C . TYR A 1 101 ? 18.338 -2.076 -5.838 1.00 65.81 101 TYR A C 1
ATOM 813 O O . TYR A 1 101 ? 18.342 -3.174 -6.379 1.00 65.81 101 TYR A O 1
ATOM 821 N N . ASN A 1 102 ? 17.305 -1.245 -5.956 1.00 75.25 102 ASN A N 1
ATOM 822 C CA . ASN A 1 102 ? 16.062 -1.660 -6.579 1.00 75.25 102 ASN A CA 1
ATOM 823 C C . ASN A 1 102 ? 15.400 -0.504 -7.305 1.00 75.25 102 ASN A C 1
ATOM 825 O O . ASN A 1 102 ? 14.965 0.481 -6.705 1.00 75.25 102 ASN A O 1
ATOM 829 N N . THR A 1 103 ? 15.320 -0.653 -8.619 1.00 83.62 103 THR A N 1
ATOM 830 C CA . THR A 1 103 ? 14.750 0.357 -9.501 1.00 83.62 103 THR A CA 1
ATOM 831 C C . THR A 1 103 ? 13.440 -0.170 -10.055 1.00 83.62 103 THR A C 1
ATOM 833 O O . THR A 1 103 ? 13.369 -1.311 -10.506 1.00 83.62 103 THR A O 1
ATOM 836 N N . MET A 1 104 ? 12.391 0.647 -10.021 1.00 87.12 104 MET A N 1
ATOM 837 C CA . MET A 1 104 ? 11.094 0.294 -10.588 1.00 87.12 104 MET A CA 1
ATOM 838 C C . MET A 1 104 ? 10.683 1.333 -11.612 1.00 87.12 104 MET A C 1
ATOM 840 O O . MET A 1 104 ? 10.719 2.529 -11.339 1.00 87.12 104 MET A O 1
ATOM 844 N N . TYR A 1 105 ? 10.255 0.845 -12.763 1.00 91.38 105 TYR A N 1
ATOM 845 C CA . TYR A 1 105 ? 9.612 1.606 -13.815 1.00 91.38 105 TYR A CA 1
ATOM 846 C C . TYR A 1 105 ? 8.228 1.032 -14.064 1.00 91.38 105 TYR A C 1
ATOM 848 O O . TYR A 1 105 ? 8.013 -0.169 -13.914 1.00 91.38 105 TYR A O 1
ATOM 856 N N . THR A 1 106 ? 7.292 1.876 -14.466 1.00 92.12 106 THR A N 1
ATOM 857 C CA . THR A 1 106 ? 5.990 1.448 -14.967 1.00 92.12 106 THR A CA 1
ATOM 858 C C . THR A 1 106 ? 5.946 1.666 -16.471 1.00 92.12 106 THR A C 1
ATOM 860 O O . THR A 1 106 ? 6.326 2.729 -16.959 1.00 92.12 106 THR A O 1
ATOM 863 N N . PHE A 1 107 ? 5.487 0.653 -17.200 1.00 92.94 107 PHE A N 1
ATOM 864 C CA . PHE A 1 107 ? 5.218 0.738 -18.626 1.00 92.94 107 PHE A CA 1
ATOM 865 C C . PHE A 1 107 ? 3.788 1.221 -18.858 1.00 92.94 107 PHE A C 1
ATOM 867 O O . PHE A 1 107 ? 2.822 0.556 -18.472 1.00 92.94 107 PHE A O 1
ATOM 874 N N . ASP A 1 108 ? 3.671 2.390 -19.479 1.00 89.88 108 ASP A N 1
ATOM 875 C CA . ASP A 1 108 ? 2.406 2.960 -19.919 1.00 89.88 108 ASP A CA 1
ATOM 876 C C . ASP A 1 108 ? 2.047 2.380 -21.295 1.00 89.88 108 ASP A C 1
ATOM 878 O O . ASP A 1 108 ? 2.737 2.629 -22.285 1.00 89.88 108 ASP A O 1
ATOM 882 N N . LEU A 1 109 ? 0.976 1.585 -21.354 1.00 87.50 109 LEU A N 1
ATOM 883 C CA . LEU A 1 109 ? 0.512 0.944 -22.589 1.00 87.50 109 LEU A CA 1
ATOM 884 C C . LEU A 1 109 ? -0.060 1.948 -23.598 1.00 87.50 109 LEU A C 1
ATOM 886 O O . LEU A 1 109 ? 0.063 1.736 -24.806 1.00 87.50 109 LEU A O 1
ATOM 890 N N . ASP A 1 110 ? -0.655 3.039 -23.114 1.00 87.06 110 ASP A N 1
ATOM 891 C CA . ASP A 1 110 ? -1.296 4.048 -23.952 1.00 87.06 110 ASP A CA 1
ATOM 892 C C . ASP A 1 110 ? -0.239 4.954 -24.589 1.00 87.06 110 ASP A C 1
ATOM 894 O O . ASP A 1 110 ? -0.264 5.214 -25.795 1.00 87.06 110 ASP A O 1
ATOM 898 N N . GLN A 1 111 ? 0.727 5.405 -23.783 1.00 88.19 111 GLN A N 1
ATOM 899 C CA . GLN A 1 111 ? 1.812 6.275 -24.240 1.00 88.19 111 GLN A CA 1
ATOM 900 C C . GLN A 1 111 ? 2.988 5.508 -24.851 1.00 88.19 111 GLN A C 1
ATOM 902 O O . GLN A 1 111 ? 3.780 6.100 -25.583 1.00 88.19 111 GLN A O 1
ATOM 907 N N . LYS A 1 112 ? 3.092 4.199 -24.592 1.00 89.81 112 LYS A N 1
ATOM 908 C CA . LYS A 1 112 ? 4.217 3.335 -24.988 1.00 89.81 112 LYS A CA 1
ATOM 909 C C . LYS A 1 112 ? 5.559 3.839 -24.447 1.00 89.81 112 LYS A C 1
ATOM 911 O O . LYS A 1 112 ? 6.586 3.732 -25.116 1.00 89.81 112 LYS A O 1
ATOM 916 N N . THR A 1 113 ? 5.543 4.383 -23.234 1.00 90.44 113 THR A N 1
ATOM 917 C CA . THR A 1 113 ? 6.703 4.962 -22.547 1.00 90.44 113 THR A CA 1
ATOM 918 C C . THR A 1 113 ? 6.920 4.307 -21.188 1.00 90.44 113 THR A C 1
ATOM 920 O O . THR A 1 113 ? 6.047 3.623 -20.648 1.00 90.44 113 THR A O 1
ATOM 923 N N . LEU A 1 114 ? 8.116 4.500 -20.636 1.00 91.06 114 LEU A N 1
ATOM 924 C CA . LEU A 1 114 ? 8.448 4.115 -19.272 1.00 91.06 114 LEU A CA 1
ATOM 925 C C . LEU A 1 114 ? 8.462 5.367 -18.397 1.00 91.06 114 LEU A C 1
ATOM 927 O O . LEU A 1 114 ? 8.981 6.407 -18.793 1.00 91.06 114 LEU A O 1
ATOM 931 N N . PHE A 1 115 ? 7.921 5.265 -17.188 1.00 89.88 115 PHE A N 1
ATOM 932 C CA . PHE A 1 115 ? 8.087 6.296 -16.170 1.00 89.88 115 PHE A CA 1
ATOM 933 C C . PHE A 1 115 ? 8.571 5.685 -14.863 1.00 89.88 115 PHE A C 1
ATOM 935 O O . PHE A 1 115 ? 8.268 4.536 -14.538 1.00 89.88 115 PHE A O 1
ATOM 942 N N . GLU A 1 116 ? 9.362 6.452 -14.124 1.00 88.06 116 GLU A N 1
ATOM 943 C CA . GLU A 1 116 ? 9.980 5.986 -12.890 1.00 88.06 116 GLU A CA 1
ATOM 944 C C . GLU A 1 116 ? 8.937 5.824 -11.771 1.00 88.06 116 GLU A C 1
ATOM 946 O O . GLU A 1 116 ? 8.089 6.690 -11.541 1.00 88.06 116 GLU A O 1
ATOM 951 N N . GLY A 1 117 ? 9.027 4.715 -11.041 1.00 85.88 117 GLY A N 1
ATOM 952 C CA . GLY A 1 117 ? 8.178 4.396 -9.901 1.00 85.88 117 GLY A CA 1
ATOM 953 C C . GLY A 1 117 ? 6.802 3.846 -10.274 1.00 85.88 117 GLY A C 1
ATOM 954 O O . GLY A 1 117 ? 6.579 3.324 -11.364 1.00 85.88 117 GLY A O 1
ATOM 955 N N . LYS A 1 118 ? 5.881 3.925 -9.308 1.00 85.94 118 LYS A N 1
ATOM 956 C CA . LYS A 1 118 ? 4.484 3.479 -9.413 1.00 85.94 118 LYS A CA 1
ATOM 957 C C . LYS A 1 118 ? 3.589 4.675 -9.717 1.00 85.94 118 LYS A C 1
ATOM 959 O O . LYS A 1 118 ? 3.818 5.767 -9.201 1.00 85.94 118 LYS A O 1
ATOM 964 N N . SER A 1 119 ? 2.500 4.459 -10.455 1.00 84.62 119 SER A N 1
ATOM 965 C CA . SER A 1 119 ? 1.469 5.493 -10.613 1.00 84.62 119 SER A CA 1
ATOM 966 C C . SER A 1 119 ? 0.935 5.955 -9.246 1.00 84.62 119 SER A C 1
ATOM 968 O O . SER A 1 119 ? 0.591 5.137 -8.381 1.00 84.62 119 SER A O 1
ATOM 970 N N . LEU A 1 120 ? 0.845 7.276 -9.055 1.00 84.69 120 LE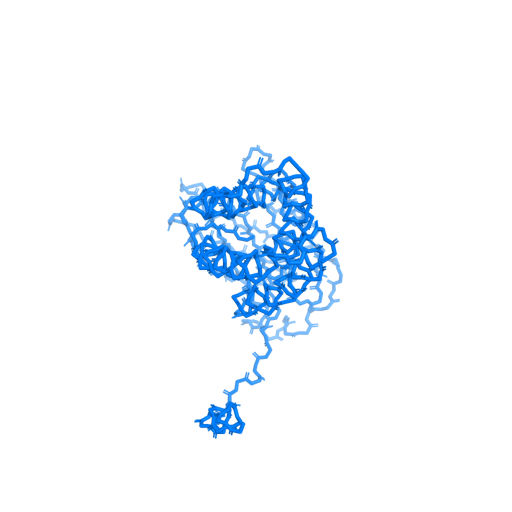U A N 1
ATOM 971 C CA . LEU A 1 120 ? 0.294 7.878 -7.838 1.00 84.69 120 LEU A CA 1
ATOM 972 C C . LEU A 1 120 ? -1.172 7.489 -7.640 1.00 84.69 120 LEU A C 1
ATOM 974 O O . LEU A 1 120 ? -1.558 7.119 -6.535 1.00 84.69 120 LEU A O 1
ATOM 978 N N . ALA A 1 121 ? -1.974 7.507 -8.709 1.00 86.38 121 ALA A N 1
ATOM 979 C CA . ALA A 1 121 ? -3.390 7.150 -8.644 1.00 86.38 121 ALA A CA 1
ATOM 980 C C . ALA A 1 121 ? -3.584 5.700 -8.174 1.00 86.38 121 ALA A C 1
ATOM 982 O O . ALA A 1 121 ? -4.380 5.440 -7.273 1.00 86.38 121 ALA A O 1
ATOM 983 N N . ARG A 1 122 ? -2.790 4.772 -8.724 1.00 87.62 122 ARG A N 1
ATOM 984 C CA . ARG A 1 122 ? -2.757 3.364 -8.302 1.00 87.62 122 ARG A CA 1
ATOM 985 C C . ARG A 1 122 ? -2.377 3.236 -6.826 1.00 87.62 122 ARG A C 1
ATOM 987 O O . ARG A 1 122 ? -3.074 2.566 -6.071 1.00 87.62 122 ARG A O 1
ATOM 994 N N . SER A 1 123 ? -1.302 3.902 -6.409 1.00 89.19 123 SER A N 1
ATOM 995 C CA . SER A 1 123 ? -0.815 3.854 -5.025 1.00 89.19 123 SER A CA 1
ATOM 996 C C . SER A 1 123 ? -1.856 4.374 -4.031 1.00 89.19 123 SER A C 1
ATOM 998 O O . SER A 1 123 ? -2.170 3.696 -3.057 1.00 89.19 123 SER A O 1
ATOM 1000 N N . VAL A 1 124 ? -2.459 5.533 -4.309 1.00 91.06 124 VAL A N 1
ATOM 1001 C CA . VAL A 1 124 ? -3.512 6.121 -3.467 1.00 91.06 124 VAL A CA 1
ATOM 1002 C C . VAL A 1 124 ? -4.738 5.214 -3.398 1.00 91.06 124 VAL A C 1
ATOM 1004 O O . VAL A 1 124 ? -5.281 5.018 -2.313 1.00 91.06 124 VAL A O 1
ATOM 1007 N N . LEU A 1 125 ? -5.155 4.619 -4.519 1.00 92.12 125 LEU A N 1
ATOM 1008 C CA . LEU A 1 125 ? -6.298 3.707 -4.555 1.00 92.12 125 LEU A CA 1
ATOM 1009 C C . LEU A 1 125 ? -6.052 2.459 -3.702 1.00 92.12 125 LEU A C 1
ATOM 1011 O O . LEU A 1 125 ? -6.900 2.104 -2.887 1.00 92.12 125 LEU A O 1
ATOM 1015 N N . LEU A 1 126 ? -4.900 1.802 -3.860 1.00 91.44 126 LEU A N 1
ATOM 1016 C CA . LEU A 1 126 ? -4.590 0.560 -3.144 1.00 91.44 126 LEU A CA 1
ATOM 1017 C C . LEU A 1 126 ? -4.369 0.799 -1.648 1.00 91.44 126 LEU A C 1
ATOM 1019 O O . LEU A 1 126 ? -4.856 0.029 -0.821 1.00 91.44 126 LEU A O 1
ATOM 1023 N N . VAL A 1 127 ? -3.673 1.881 -1.286 1.00 92.69 127 VAL A N 1
ATOM 1024 C CA . VAL A 1 127 ? -3.523 2.305 0.114 1.00 92.69 127 VAL A CA 1
ATOM 1025 C C . VAL A 1 127 ? -4.882 2.653 0.712 1.00 92.69 127 VAL A C 1
ATOM 1027 O O . VAL A 1 127 ? -5.227 2.130 1.768 1.00 92.69 127 VAL A O 1
ATOM 1030 N N . GLY A 1 128 ? -5.685 3.462 0.018 1.00 93.88 128 GLY A N 1
ATOM 1031 C CA . GLY A 1 128 ? -7.016 3.855 0.471 1.00 93.88 128 GLY A CA 1
ATOM 1032 C C . GLY A 1 128 ? -7.945 2.661 0.665 1.00 93.88 128 GLY A C 1
ATOM 1033 O O . GLY A 1 128 ? -8.632 2.586 1.678 1.00 93.88 128 GLY A O 1
ATOM 1034 N N . LEU A 1 129 ? -7.926 1.688 -0.249 1.00 94.25 129 LEU A N 1
ATOM 1035 C CA . LEU A 1 129 ? -8.720 0.468 -0.122 1.00 94.25 129 LEU A CA 1
ATOM 1036 C C . LEU A 1 129 ? -8.327 -0.335 1.123 1.00 94.25 129 LEU A C 1
ATOM 1038 O O . LEU A 1 129 ? -9.211 -0.765 1.860 1.00 94.25 129 LEU A O 1
ATOM 1042 N N . ARG A 1 130 ? -7.022 -0.506 1.376 1.00 93.81 130 ARG A N 1
ATOM 1043 C CA . ARG A 1 130 ? -6.523 -1.197 2.576 1.00 93.81 130 ARG A CA 1
ATOM 1044 C C . ARG A 1 130 ? -7.006 -0.503 3.847 1.00 93.81 130 ARG A C 1
ATOM 1046 O O . ARG A 1 130 ? -7.677 -1.147 4.643 1.00 93.81 130 ARG A O 1
ATOM 1053 N N . VAL A 1 131 ? -6.781 0.809 3.949 1.00 95.06 131 VAL A N 1
ATOM 1054 C CA . VAL A 1 131 ? -7.193 1.635 5.097 1.00 95.06 131 VAL A CA 1
ATOM 1055 C C . VAL A 1 131 ? -8.710 1.602 5.311 1.00 95.06 131 VAL A C 1
ATOM 1057 O O . VAL A 1 131 ? -9.185 1.423 6.424 1.00 95.06 131 VAL A O 1
ATOM 1060 N N . ILE A 1 132 ? -9.515 1.748 4.258 1.00 96.25 132 ILE A N 1
ATOM 1061 C CA . ILE A 1 132 ? -10.979 1.743 4.399 1.00 96.25 132 ILE A CA 1
ATOM 1062 C C . ILE A 1 132 ? -11.472 0.384 4.905 1.00 96.25 132 ILE A C 1
ATOM 1064 O O . ILE A 1 132 ? -12.349 0.335 5.767 1.00 96.25 132 ILE A O 1
ATOM 1068 N N . LEU A 1 133 ? -10.921 -0.716 4.385 1.00 95.50 133 LEU A N 1
ATOM 1069 C CA . LEU A 1 133 ? -11.320 -2.064 4.784 1.00 95.50 133 LEU A CA 1
ATOM 1070 C C . LEU A 1 133 ? -10.917 -2.381 6.230 1.00 95.50 133 LEU A C 1
ATOM 1072 O O . LEU A 1 133 ? -11.719 -2.967 6.960 1.00 95.50 133 LEU A O 1
ATOM 1076 N N . THR A 1 134 ? -9.723 -1.970 6.663 1.00 94.62 134 THR A N 1
ATOM 1077 C CA . THR A 1 134 ? -9.272 -2.133 8.053 1.00 94.62 134 THR A CA 1
ATOM 1078 C C . THR A 1 134 ? -10.124 -1.299 9.005 1.00 94.62 134 THR A C 1
ATOM 1080 O O . THR A 1 134 ? -10.714 -1.870 9.922 1.00 94.62 134 THR A O 1
ATOM 1083 N N . ILE A 1 135 ? -10.333 -0.004 8.724 1.00 95.31 135 ILE A N 1
ATOM 1084 C CA . ILE A 1 135 ? -11.234 0.860 9.513 1.00 95.31 135 ILE A CA 1
ATOM 1085 C C . ILE A 1 135 ? -12.635 0.260 9.598 1.00 95.31 135 ILE A C 1
ATOM 1087 O O . ILE A 1 135 ? -13.253 0.281 10.660 1.00 95.31 135 ILE A O 1
ATOM 1091 N N . PHE A 1 136 ? -13.165 -0.272 8.495 1.00 97.12 136 PHE A N 1
ATOM 1092 C CA . PHE A 1 136 ? -14.505 -0.851 8.475 1.00 97.12 136 PHE A CA 1
ATOM 1093 C C . PHE A 1 136 ? -14.632 -2.052 9.422 1.00 97.12 136 PHE A C 1
ATOM 1095 O O . PHE A 1 136 ? -15.608 -2.146 10.170 1.00 97.12 136 PHE A O 1
ATOM 1102 N N . VAL A 1 137 ? -13.645 -2.954 9.427 1.00 96.81 137 VAL A N 1
ATOM 1103 C CA . VAL A 1 137 ? -13.635 -4.108 10.338 1.00 96.81 137 VAL A CA 1
ATOM 1104 C C . VAL A 1 137 ? -13.488 -3.672 11.791 1.00 96.81 137 VAL A C 1
ATOM 1106 O O . VAL A 1 137 ? -14.224 -4.159 12.653 1.00 96.81 137 VAL A O 1
ATOM 1109 N N . GLU A 1 138 ? -12.603 -2.723 12.074 1.00 95.75 138 GLU A N 1
ATOM 1110 C CA . GLU A 1 138 ? -12.442 -2.208 13.431 1.00 95.75 138 GLU A CA 1
ATOM 1111 C C . GLU A 1 138 ? -13.705 -1.495 13.926 1.00 95.75 138 GLU A C 1
ATOM 1113 O O . GLU A 1 138 ? -14.179 -1.758 15.034 1.00 95.75 138 GLU A O 1
ATOM 1118 N N . ALA A 1 139 ? -14.324 -0.672 13.077 1.00 96.25 139 ALA A N 1
ATOM 1119 C CA . ALA A 1 139 ? -15.588 -0.004 13.359 1.00 96.25 139 ALA A CA 1
ATOM 1120 C C . ALA A 1 139 ? -16.693 -1.016 13.686 1.00 96.25 139 ALA A C 1
ATOM 1122 O O . ALA A 1 139 ? -17.442 -0.836 14.650 1.00 96.25 139 ALA A O 1
ATOM 1123 N N . LEU A 1 140 ? -16.784 -2.106 12.918 1.00 97.06 140 LEU A N 1
ATOM 1124 C CA . LEU A 1 140 ? -17.742 -3.176 13.178 1.00 97.06 140 LEU A CA 1
ATOM 1125 C C . LEU A 1 140 ? -17.525 -3.787 14.569 1.00 97.06 140 LEU A C 1
ATOM 1127 O O . LEU A 1 140 ? -18.489 -3.991 15.306 1.00 97.06 140 LEU A O 1
ATOM 1131 N N . ILE A 1 141 ? -16.275 -4.015 14.969 1.00 96.88 141 ILE A N 1
ATOM 1132 C CA . ILE A 1 141 ? -15.936 -4.542 16.298 1.00 96.88 141 ILE A CA 1
ATOM 1133 C C . ILE A 1 141 ? -16.316 -3.542 17.397 1.00 96.88 141 ILE A C 1
ATOM 1135 O O . ILE A 1 141 ? -16.995 -3.916 18.355 1.00 96.88 141 ILE A O 1
ATOM 1139 N N . PHE A 1 142 ? -15.988 -2.258 17.245 1.00 95.12 142 PHE A N 1
ATOM 1140 C CA . PHE A 1 142 ? -16.405 -1.210 18.187 1.00 95.12 142 PHE A CA 1
ATOM 1141 C C . PHE A 1 142 ? -17.928 -1.143 18.352 1.00 95.12 142 PHE A C 1
ATOM 1143 O O . PHE A 1 142 ? -18.441 -1.025 19.474 1.00 95.12 142 PHE A O 1
ATOM 1150 N N . PHE A 1 143 ? -18.658 -1.263 17.242 1.00 94.44 143 PHE A N 1
ATOM 1151 C CA . PHE A 1 143 ? -20.114 -1.304 17.234 1.00 94.44 143 PHE A CA 1
ATOM 1152 C C . PHE A 1 143 ? -20.657 -2.541 17.967 1.00 94.44 143 PHE A C 1
ATOM 1154 O O . PHE A 1 143 ? -21.520 -2.397 18.836 1.00 94.44 143 PHE A O 1
ATOM 1161 N N . LEU A 1 144 ? -20.117 -3.736 17.691 1.00 95.69 144 LEU A N 1
ATOM 1162 C CA . LEU A 1 144 ? -20.518 -4.996 18.336 1.00 95.69 144 LEU A CA 1
ATOM 1163 C C . LEU A 1 144 ? -20.249 -4.997 19.848 1.00 95.69 144 LEU A C 1
ATOM 1165 O O . LEU A 1 144 ? -21.045 -5.529 20.621 1.00 95.69 144 LEU A O 1
ATOM 1169 N N . PHE A 1 145 ? -19.179 -4.340 20.299 1.00 94.06 145 PHE A N 1
ATOM 1170 C CA . PHE A 1 145 ? -18.884 -4.172 21.725 1.00 94.06 145 PHE A CA 1
ATOM 1171 C C . PHE A 1 145 ? -19.736 -3.075 22.397 1.00 94.06 145 PHE A C 1
ATOM 1173 O O . PHE A 1 145 ? -19.693 -2.908 23.624 1.00 94.06 145 PHE A O 1
ATOM 1180 N N . GLY A 1 146 ? -20.571 -2.363 21.634 1.00 92.19 146 GLY A N 1
ATOM 1181 C CA . GLY A 1 146 ? -21.580 -1.434 22.141 1.00 92.19 146 GLY A CA 1
ATOM 1182 C C . GLY A 1 146 ? -21.055 -0.030 22.446 1.00 92.19 146 GLY A C 1
ATOM 1183 O O . GLY A 1 146 ? -21.623 0.668 23.295 1.00 92.19 146 GLY A O 1
ATOM 1184 N N . PHE A 1 147 ? -19.975 0.407 21.797 1.00 90.81 147 PHE A N 1
ATOM 1185 C CA . PHE A 1 147 ? -19.527 1.796 21.885 1.00 90.81 147 PHE A CA 1
ATOM 1186 C C . PHE A 1 147 ? -20.365 2.675 20.952 1.00 90.81 147 PHE A C 1
ATOM 1188 O O . PHE A 1 147 ? -20.421 2.461 19.747 1.00 90.81 147 PHE A O 1
ATOM 1195 N N . LYS A 1 148 ? -21.052 3.672 21.520 1.00 88.94 148 LYS A N 1
ATOM 1196 C CA . LYS A 1 148 ? -21.918 4.621 20.786 1.00 88.94 148 LYS A CA 1
ATOM 1197 C C . LYS A 1 148 ? -21.568 6.086 21.059 1.00 88.94 148 LYS A C 1
ATOM 1199 O O . LYS A 1 148 ? -22.180 6.989 20.503 1.00 88.94 148 LYS A O 1
ATOM 1204 N N . GLU A 1 149 ? -20.600 6.332 21.939 1.00 90.81 149 GLU A N 1
ATOM 1205 C CA . GLU A 1 149 ? -20.209 7.681 22.338 1.00 90.81 149 GLU A CA 1
ATOM 1206 C C . GLU A 1 149 ? -19.509 8.399 21.185 1.00 90.81 149 GLU A C 1
ATOM 1208 O O . GLU A 1 149 ? -18.477 7.936 20.697 1.00 90.81 149 GLU A O 1
ATOM 1213 N N . LYS A 1 150 ? -20.025 9.571 20.797 1.00 91.75 150 LYS A N 1
ATOM 1214 C CA . LYS A 1 150 ? -19.469 10.366 19.694 1.00 91.75 150 LYS A CA 1
ATOM 1215 C C . LYS A 1 150 ? -17.977 10.672 19.883 1.00 91.75 150 LYS A C 1
ATOM 1217 O O . LYS A 1 150 ? -17.232 10.605 18.914 1.00 91.75 150 LYS A O 1
ATOM 1222 N N . ARG A 1 151 ? -17.524 10.951 21.116 1.00 91.31 151 ARG A N 1
ATOM 1223 C CA . ARG A 1 151 ? -16.099 11.220 21.402 1.00 91.31 151 ARG A CA 1
ATOM 1224 C C . ARG A 1 151 ? -15.198 10.023 21.076 1.00 91.31 151 ARG A C 1
ATOM 1226 O O . ARG A 1 151 ? -14.126 10.216 20.519 1.00 91.31 151 ARG A O 1
ATOM 1233 N N . ILE A 1 152 ? -15.652 8.803 21.385 1.00 92.19 152 ILE A N 1
ATOM 1234 C CA . ILE A 1 152 ? -14.889 7.569 21.159 1.00 92.19 152 ILE A CA 1
ATOM 1235 C C . ILE A 1 152 ? -14.827 7.287 19.661 1.00 92.19 152 ILE A C 1
ATOM 1237 O O . ILE A 1 152 ? -13.759 6.980 19.156 1.00 92.19 152 ILE A O 1
ATOM 1241 N N . TRP A 1 153 ? -15.940 7.467 18.945 1.00 94.94 153 TRP A N 1
ATOM 1242 C CA . TRP A 1 153 ? -15.984 7.310 17.490 1.00 94.94 153 TRP A CA 1
ATOM 1243 C C . TRP A 1 153 ? -15.115 8.326 16.743 1.00 94.94 153 TRP A C 1
ATOM 1245 O O . TRP A 1 153 ? -14.456 7.961 15.777 1.00 94.94 153 TRP A O 1
ATOM 1255 N N . ILE A 1 154 ? -15.074 9.585 17.193 1.00 94.50 154 ILE A N 1
ATOM 1256 C CA . ILE A 1 154 ? -14.179 10.596 16.609 1.00 94.50 154 ILE A CA 1
ATOM 1257 C C . ILE A 1 154 ? -12.716 10.219 16.858 1.00 94.50 154 ILE A C 1
ATOM 1259 O O . ILE A 1 154 ? -11.930 10.228 15.916 1.00 94.50 154 ILE A O 1
ATOM 1263 N N . ALA A 1 155 ? -12.360 9.866 18.100 1.00 93.69 155 ALA A N 1
ATOM 1264 C CA . ALA A 1 155 ? -11.002 9.438 18.432 1.00 93.69 155 ALA A CA 1
ATOM 1265 C C . ALA A 1 155 ? -10.588 8.209 17.613 1.00 93.69 155 ALA A C 1
ATOM 1267 O O . ALA A 1 155 ? -9.510 8.220 17.032 1.00 93.69 155 ALA A O 1
ATOM 1268 N N . PHE A 1 156 ? -11.480 7.218 17.506 1.00 95.12 156 PHE A N 1
ATOM 1269 C CA . PHE A 1 156 ? -11.320 6.016 16.692 1.00 95.12 156 PHE A CA 1
ATOM 1270 C C . PHE A 1 156 ? -11.014 6.350 15.233 1.00 95.12 156 PHE A C 1
ATOM 1272 O O . PHE A 1 156 ? -9.945 6.001 14.754 1.00 95.12 156 PHE A O 1
ATOM 1279 N N . ILE A 1 157 ? -11.893 7.083 14.542 1.00 95.38 157 ILE A N 1
ATOM 1280 C CA . ILE A 1 157 ? -11.703 7.381 13.114 1.00 95.38 157 ILE A CA 1
ATOM 1281 C C . ILE A 1 157 ? -10.397 8.147 12.884 1.00 95.38 157 ILE A C 1
ATOM 1283 O O . ILE A 1 157 ? -9.667 7.833 11.949 1.00 95.38 157 ILE A O 1
ATOM 1287 N N . LEU A 1 158 ? -10.095 9.145 13.721 1.00 95.50 158 LEU A N 1
ATOM 1288 C CA . LEU A 1 158 ? -8.899 9.969 13.550 1.00 95.50 158 LEU A CA 1
ATOM 12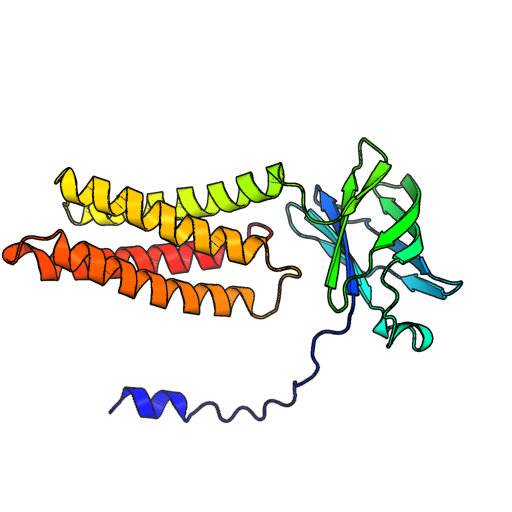89 C C . LEU A 1 158 ? -7.613 9.175 13.771 1.00 95.50 158 LEU A C 1
ATOM 1291 O O . LEU A 1 158 ? -6.692 9.307 12.965 1.00 95.50 158 LEU A O 1
ATOM 1295 N N . ILE A 1 159 ? -7.542 8.375 14.842 1.00 94.81 159 ILE A N 1
ATOM 1296 C CA . ILE A 1 159 ? -6.319 7.634 15.148 1.00 94.81 159 ILE A CA 1
ATOM 1297 C C . ILE A 1 159 ? -6.068 6.557 14.102 1.00 94.81 159 ILE A C 1
ATOM 1299 O O . ILE A 1 159 ? -4.992 6.560 13.520 1.00 94.81 159 ILE A O 1
ATOM 1303 N N . ASN A 1 160 ? -7.082 5.750 13.779 1.00 93.81 160 ASN A N 1
ATOM 1304 C CA . ASN A 1 160 ? -6.994 4.697 12.775 1.00 93.81 160 ASN A CA 1
ATOM 1305 C C . ASN A 1 160 ? -6.628 5.253 11.390 1.00 93.81 160 ASN A C 1
ATOM 1307 O O . ASN A 1 160 ? -5.747 4.723 10.722 1.00 93.81 160 ASN A O 1
ATOM 1311 N N . LEU A 1 161 ? -7.283 6.333 10.941 1.00 95.25 161 LEU A N 1
ATOM 1312 C CA . LEU A 1 161 ? -6.999 6.920 9.628 1.00 95.25 161 LEU A CA 1
ATOM 1313 C C . LEU A 1 161 ? -5.550 7.407 9.536 1.00 95.25 161 LEU A C 1
ATOM 1315 O O . LEU A 1 161 ? -4.906 7.244 8.501 1.00 95.25 161 LEU A O 1
ATOM 1319 N N . PHE A 1 162 ? -5.038 7.994 10.618 1.00 94.88 162 PHE A N 1
ATOM 1320 C CA . PHE A 1 162 ? -3.662 8.463 10.686 1.00 94.88 162 PHE A CA 1
ATOM 1321 C C . PHE A 1 162 ? -2.665 7.298 10.734 1.00 94.88 162 PHE A C 1
ATOM 1323 O O . PHE A 1 162 ? -1.748 7.244 9.915 1.00 94.88 162 PHE A O 1
ATOM 1330 N N . THR A 1 163 ? -2.850 6.351 11.655 1.00 93.56 163 THR A N 1
ATOM 1331 C CA . THR A 1 163 ? -1.931 5.224 11.862 1.00 93.56 163 THR A CA 1
ATOM 1332 C C . THR A 1 163 ? -1.911 4.284 10.661 1.00 93.56 163 THR A C 1
ATOM 1334 O O . THR A 1 163 ? -0.840 4.022 10.112 1.00 93.56 163 THR A O 1
ATOM 1337 N N . GLN A 1 164 ? -3.078 3.843 10.187 1.00 91.69 164 GLN A N 1
ATOM 1338 C CA . GLN A 1 164 ? -3.189 2.927 9.050 1.00 91.69 164 GLN A CA 1
ATOM 1339 C C . GLN A 1 164 ? -2.822 3.612 7.733 1.00 91.69 164 GLN A C 1
ATOM 1341 O O . GLN A 1 164 ? -2.212 2.987 6.865 1.00 91.69 164 GLN A O 1
ATOM 1346 N N . GLY A 1 165 ? -3.146 4.902 7.582 1.00 92.56 165 GLY A N 1
ATOM 1347 C CA . GLY A 1 165 ? -2.731 5.696 6.426 1.00 92.56 165 GLY A CA 1
ATOM 1348 C C . GLY A 1 165 ? -1.211 5.756 6.292 1.00 92.56 165 GLY A C 1
ATOM 1349 O O . GLY A 1 165 ? -0.678 5.516 5.207 1.00 92.56 165 GLY A O 1
ATOM 1350 N N . ILE A 1 166 ? -0.509 6.003 7.402 1.00 91.62 166 ILE A N 1
ATOM 1351 C CA . ILE A 1 166 ? 0.957 5.984 7.441 1.00 91.62 166 ILE A CA 1
ATOM 1352 C C . ILE A 1 166 ? 1.483 4.577 7.159 1.00 91.62 166 ILE A C 1
ATOM 1354 O O . ILE A 1 166 ? 2.311 4.420 6.267 1.00 91.62 166 ILE A O 1
ATOM 1358 N N . LEU A 1 167 ? 0.989 3.556 7.862 1.00 91.50 167 LEU A N 1
ATOM 1359 C CA . LEU A 1 167 ? 1.452 2.176 7.706 1.00 91.50 167 LEU A CA 1
ATOM 1360 C C . LEU A 1 167 ? 1.333 1.684 6.262 1.00 91.50 167 LEU A C 1
ATOM 1362 O O . LEU A 1 167 ? 2.321 1.281 5.652 1.00 91.50 167 LEU A O 1
ATOM 1366 N N . HIS A 1 168 ? 0.133 1.742 5.688 1.00 90.69 168 HIS A N 1
ATOM 1367 C CA . HIS A 1 168 ? -0.084 1.254 4.331 1.00 90.69 168 HIS A CA 1
ATOM 1368 C C . HIS A 1 168 ? 0.591 2.141 3.281 1.00 90.69 168 HIS A C 1
ATOM 1370 O O . HIS A 1 168 ? 0.978 1.631 2.229 1.00 90.69 168 HIS A O 1
ATOM 1376 N N . GLY A 1 169 ? 0.776 3.435 3.563 1.00 89.44 169 GLY A N 1
ATOM 1377 C CA . GLY A 1 169 ? 1.582 4.333 2.741 1.00 89.44 169 GLY A CA 1
ATOM 1378 C C . GLY A 1 169 ? 3.053 3.919 2.698 1.00 89.44 169 GLY A C 1
ATOM 1379 O O . GLY A 1 169 ? 3.609 3.792 1.609 1.00 89.44 169 GLY A O 1
ATOM 1380 N N . LEU A 1 170 ? 3.658 3.643 3.859 1.00 87.56 170 LEU A N 1
ATOM 1381 C CA . LEU A 1 170 ? 5.043 3.174 3.969 1.00 87.56 170 LEU A CA 1
ATOM 1382 C C . LEU A 1 170 ? 5.236 1.829 3.259 1.00 87.56 170 LEU A C 1
ATOM 1384 O O . LEU A 1 170 ? 6.114 1.716 2.409 1.00 87.56 170 LEU A O 1
ATOM 1388 N N . LEU A 1 171 ? 4.351 0.856 3.501 1.00 86.25 171 LEU A N 1
ATOM 1389 C CA . LEU A 1 171 ? 4.411 -0.455 2.836 1.00 86.25 171 LEU A CA 1
ATOM 1390 C C . LEU A 1 171 ? 4.282 -0.365 1.306 1.00 86.25 171 LEU A C 1
ATOM 1392 O O . LEU A 1 171 ? 4.824 -1.202 0.592 1.00 86.25 171 LEU A O 1
ATOM 1396 N N . ASN A 1 172 ? 3.547 0.622 0.787 1.00 85.12 172 ASN A N 1
ATOM 1397 C CA . ASN A 1 172 ? 3.416 0.846 -0.655 1.00 85.12 172 ASN A CA 1
ATOM 1398 C C . ASN A 1 172 ? 4.631 1.594 -1.239 1.00 85.12 172 ASN A C 1
ATOM 1400 O O . ASN A 1 172 ? 4.959 1.418 -2.416 1.00 85.12 172 ASN A O 1
ATOM 1404 N N . ALA A 1 173 ? 5.262 2.469 -0.449 1.00 78.12 173 ALA A N 1
ATOM 1405 C CA . ALA A 1 173 ? 6.411 3.274 -0.859 1.00 78.12 173 ALA A CA 1
ATOM 1406 C C . ALA A 1 173 ? 7.716 2.470 -0.898 1.00 78.12 173 ALA A C 1
ATOM 1408 O O . ALA A 1 173 ? 8.559 2.735 -1.755 1.00 78.12 173 ALA A O 1
ATOM 1409 N N . GLU A 1 174 ? 7.875 1.484 -0.014 1.00 68.12 174 GLU A N 1
ATOM 1410 C CA . GLU A 1 174 ? 9.022 0.581 -0.044 1.00 68.12 174 GLU A CA 1
ATOM 1411 C C . GLU A 1 174 ? 8.980 -0.281 -1.319 1.00 68.12 174 GLU A C 1
ATOM 1413 O O . GLU A 1 174 ? 8.067 -1.075 -1.561 1.00 68.12 174 GLU A O 1
ATOM 1418 N N . VAL A 1 175 ? 9.965 -0.056 -2.190 1.00 58.31 175 VAL A N 1
ATOM 1419 C CA . VAL A 1 175 ? 10.221 -0.836 -3.402 1.00 58.31 175 VAL A CA 1
ATOM 1420 C C . VAL A 1 175 ? 11.539 -1.583 -3.206 1.00 58.31 175 VAL A C 1
ATOM 1422 O O . VAL A 1 175 ? 12.520 -0.945 -2.820 1.00 58.31 175 VAL A O 1
ATOM 1425 N N . PRO A 1 176 ? 11.610 -2.883 -3.535 1.00 55.62 176 PRO A N 1
ATOM 1426 C CA . PRO A 1 176 ? 10.562 -3.781 -3.991 1.00 55.62 176 PRO A CA 1
ATOM 1427 C C . PRO A 1 176 ? 9.945 -4.511 -2.810 1.00 55.62 176 PRO A C 1
ATOM 1429 O O . PRO A 1 176 ? 10.429 -4.452 -1.685 1.00 55.62 176 PRO A O 1
ATOM 1432 N N . VAL A 1 177 ? 8.861 -5.210 -3.121 1.00 56.69 177 VAL A N 1
ATOM 1433 C CA . VAL A 1 177 ? 8.117 -6.117 -2.254 1.00 56.69 177 VAL A CA 1
ATOM 1434 C C . VAL A 1 177 ? 9.077 -7.104 -1.585 1.00 56.69 177 VAL A C 1
ATOM 1436 O O . VAL A 1 177 ? 9.337 -8.190 -2.093 1.00 56.69 177 VAL A O 1
ATOM 1439 N N . GLY A 1 178 ? 9.645 -6.693 -0.457 1.00 54.88 178 GLY A N 1
ATOM 1440 C CA . GLY A 1 178 ? 10.612 -7.493 0.259 1.00 54.88 178 GLY A CA 1
ATOM 1441 C C . GLY A 1 178 ? 9.904 -8.660 0.922 1.00 54.88 178 GLY A C 1
ATOM 1442 O O . GLY A 1 178 ? 8.780 -8.531 1.418 1.00 54.88 178 GLY A O 1
ATOM 1443 N N . SER A 1 179 ? 10.626 -9.769 1.046 1.00 58.47 179 SER A N 1
ATOM 1444 C CA . SER A 1 179 ? 10.318 -10.918 1.911 1.00 58.47 179 SER A CA 1
ATOM 1445 C C . SER A 1 179 ? 9.907 -10.532 3.348 1.00 58.47 179 SER A C 1
ATOM 1447 O O . SER A 1 179 ? 9.404 -11.362 4.103 1.00 58.47 179 SER A O 1
ATOM 1449 N N . TYR A 1 180 ? 10.100 -9.264 3.721 1.00 73.88 180 TYR A N 1
ATOM 1450 C CA . TYR A 1 180 ? 9.825 -8.675 5.021 1.00 73.88 180 TYR A CA 1
ATOM 1451 C C . TYR A 1 180 ? 8.579 -7.780 5.077 1.00 73.88 180 TYR A C 1
ATOM 1453 O O . TYR A 1 180 ? 8.270 -7.313 6.165 1.00 73.88 180 TYR A O 1
ATOM 1461 N N . ALA A 1 181 ? 7.816 -7.560 3.997 1.00 81.00 181 ALA A N 1
ATOM 1462 C CA . ALA A 1 181 ? 6.615 -6.707 4.045 1.00 81.00 181 ALA A CA 1
ATOM 1463 C C . ALA A 1 181 ? 5.583 -7.204 5.079 1.00 81.00 181 ALA A C 1
ATOM 1465 O O . ALA A 1 181 ? 5.001 -6.418 5.824 1.00 81.00 181 ALA A O 1
ATOM 1466 N N . MET A 1 182 ? 5.417 -8.527 5.187 1.00 85.06 182 MET A N 1
ATOM 1467 C CA . MET A 1 182 ? 4.587 -9.153 6.222 1.00 85.06 182 MET A CA 1
ATOM 1468 C C . MET A 1 182 ? 5.153 -8.915 7.632 1.00 85.06 182 MET A C 1
ATOM 1470 O O . MET A 1 182 ? 4.402 -8.665 8.571 1.00 85.06 182 MET A O 1
ATOM 1474 N N . LEU A 1 183 ? 6.480 -8.982 7.786 1.00 85.56 183 LEU A N 1
ATOM 1475 C CA . LEU A 1 183 ? 7.153 -8.747 9.064 1.00 85.56 183 LEU A CA 1
ATOM 1476 C C . LEU A 1 183 ? 7.033 -7.277 9.491 1.00 85.56 183 LEU A C 1
ATOM 1478 O O . LEU A 1 183 ? 6.725 -7.004 10.649 1.00 85.56 183 LEU A O 1
ATOM 1482 N N . ALA A 1 184 ? 7.225 -6.349 8.552 1.00 86.50 184 ALA A N 1
ATOM 1483 C CA . ALA A 1 184 ? 7.049 -4.917 8.749 1.00 86.50 184 ALA A CA 1
ATOM 1484 C C . ALA A 1 184 ? 5.606 -4.599 9.151 1.00 86.50 184 ALA A C 1
ATOM 1486 O O . ALA A 1 184 ? 5.402 -3.908 10.146 1.00 86.50 184 ALA A O 1
ATOM 1487 N N . LEU A 1 185 ? 4.613 -5.172 8.454 1.00 89.75 185 LEU A N 1
ATOM 1488 C CA . LEU A 1 185 ? 3.201 -5.044 8.818 1.00 89.75 185 LEU A CA 1
ATOM 1489 C C . LEU A 1 185 ? 2.976 -5.440 10.284 1.00 89.75 185 LEU A C 1
ATOM 1491 O O . LEU A 1 185 ? 2.482 -4.633 11.061 1.00 89.75 185 LEU A O 1
ATOM 1495 N N . VAL A 1 186 ? 3.390 -6.648 10.682 1.00 90.56 186 VAL A N 1
ATOM 1496 C CA . VAL A 1 186 ? 3.209 -7.134 12.062 1.00 90.56 186 VAL A CA 1
ATOM 1497 C C . VAL A 1 186 ? 3.904 -6.222 13.074 1.00 90.56 186 VAL A C 1
ATOM 1499 O O . VAL A 1 186 ? 3.326 -5.899 14.110 1.00 90.56 186 VAL A O 1
ATOM 1502 N N . PHE A 1 187 ? 5.137 -5.798 12.791 1.00 90.38 187 PHE A N 1
ATOM 1503 C CA . PHE A 1 187 ? 5.898 -4.934 13.688 1.00 90.38 187 PHE A CA 1
ATOM 1504 C C . PHE A 1 187 ? 5.217 -3.576 13.889 1.00 90.38 187 PHE A C 1
ATOM 1506 O O . PHE A 1 187 ? 5.019 -3.148 15.028 1.00 90.38 187 PHE A O 1
ATOM 1513 N N . TYR A 1 188 ? 4.826 -2.912 12.802 1.00 90.62 188 TYR A N 1
ATOM 1514 C CA . TYR A 1 188 ? 4.174 -1.611 12.881 1.00 90.62 188 TYR A CA 1
ATOM 1515 C C . TYR A 1 188 ? 2.778 -1.695 13.496 1.00 90.62 188 TYR A C 1
ATOM 1517 O O . TYR A 1 188 ? 2.432 -0.817 14.277 1.00 90.62 188 TYR A O 1
ATOM 1525 N N . GLU A 1 189 ? 2.013 -2.755 13.244 1.00 92.81 189 GLU A N 1
ATOM 1526 C CA . GLU A 1 189 ? 0.699 -2.962 13.871 1.00 92.81 189 GLU A CA 1
ATOM 1527 C C . GLU A 1 189 ? 0.799 -3.102 15.397 1.00 92.81 189 GLU A C 1
ATOM 1529 O O . GLU A 1 189 ? -0.031 -2.575 16.135 1.00 92.81 189 GLU A O 1
ATOM 1534 N N . ILE A 1 190 ? 1.868 -3.719 15.917 1.00 92.81 190 ILE A N 1
ATOM 1535 C CA . ILE A 1 190 ? 2.119 -3.746 17.368 1.00 92.81 190 ILE A CA 1
ATOM 1536 C C . ILE A 1 190 ? 2.372 -2.330 17.906 1.00 92.81 190 ILE A C 1
ATOM 1538 O O . ILE A 1 190 ? 1.867 -1.974 18.973 1.00 92.81 190 ILE A O 1
ATOM 1542 N N . VAL A 1 191 ? 3.139 -1.510 17.180 1.00 93.12 191 VAL A N 1
ATOM 1543 C CA . VAL A 1 191 ? 3.379 -0.107 17.555 1.00 93.12 191 VAL A CA 1
ATOM 1544 C C . VAL A 1 191 ? 2.074 0.693 17.518 1.00 93.12 191 VAL A C 1
ATOM 1546 O O . VAL A 1 191 ? 1.800 1.446 18.453 1.00 93.12 191 VAL A O 1
ATOM 1549 N N . ILE A 1 192 ? 1.249 0.500 16.486 1.00 93.31 192 ILE A N 1
ATOM 1550 C CA . ILE A 1 192 ? -0.059 1.150 16.335 1.00 93.31 192 ILE A CA 1
ATOM 1551 C C . ILE A 1 192 ? -0.975 0.778 17.493 1.00 93.31 192 ILE A C 1
ATOM 1553 O O . ILE A 1 192 ? -1.483 1.678 18.154 1.00 93.31 192 ILE A O 1
ATOM 1557 N N . LEU A 1 193 ? -1.097 -0.508 17.822 1.00 94.75 193 LEU A N 1
ATOM 1558 C CA . LEU A 1 193 ? -1.886 -0.970 18.961 1.00 94.75 193 LEU A CA 1
ATOM 1559 C C . LEU A 1 193 ? -1.482 -0.262 20.265 1.00 94.75 193 LEU A C 1
ATOM 1561 O O . LEU A 1 193 ? -2.346 0.165 21.031 1.00 94.75 193 LEU A O 1
ATOM 1565 N N . ILE A 1 194 ? -0.177 -0.102 20.521 1.00 94.25 194 ILE A N 1
ATOM 1566 C CA . ILE A 1 194 ? 0.320 0.618 21.704 1.00 94.25 194 ILE A CA 1
ATOM 1567 C C . ILE A 1 194 ? -0.102 2.093 21.660 1.00 94.25 194 ILE A C 1
ATOM 1569 O O . ILE A 1 194 ? -0.566 2.630 22.668 1.00 94.25 194 ILE A O 1
ATOM 1573 N N . VAL A 1 195 ? 0.038 2.751 20.507 1.00 94.06 195 VAL A N 1
ATOM 1574 C CA . VAL A 1 195 ? -0.369 4.151 20.316 1.00 94.06 195 VAL A CA 1
ATOM 1575 C C . VAL A 1 195 ? -1.874 4.320 20.528 1.00 94.06 195 VAL A C 1
ATOM 1577 O O . VAL A 1 195 ? -2.294 5.217 21.260 1.00 94.06 195 VAL A O 1
ATOM 1580 N N . GLU A 1 196 ? -2.696 3.448 19.951 1.00 93.75 196 GLU 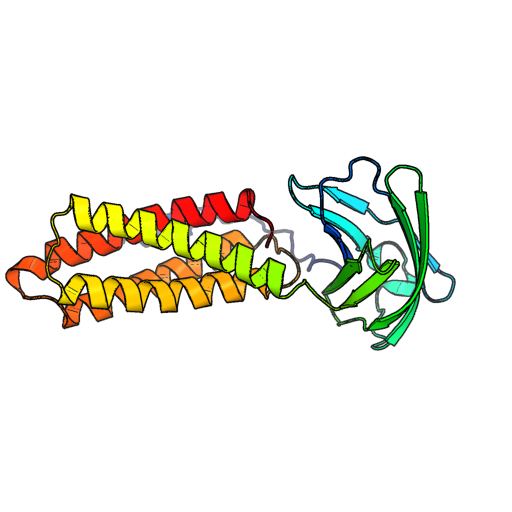A N 1
ATOM 1581 C CA . GLU A 1 196 ? -4.148 3.492 20.103 1.00 93.75 196 GLU A CA 1
ATOM 1582 C C . GLU A 1 196 ? -4.572 3.266 21.550 1.00 93.75 196 GLU A C 1
ATOM 1584 O O . GLU A 1 196 ? -5.407 4.001 22.075 1.00 93.75 196 GLU A O 1
ATOM 1589 N N . TRP A 1 197 ? -3.948 2.311 22.236 1.00 93.19 197 TRP A N 1
ATOM 1590 C CA . TRP A 1 197 ? -4.139 2.102 23.665 1.00 93.19 197 TRP A CA 1
ATOM 1591 C C . TRP A 1 197 ? -3.840 3.352 24.490 1.00 93.19 197 TRP A C 1
ATOM 1593 O O . TRP A 1 197 ? -4.639 3.698 25.360 1.00 93.19 197 TRP A O 1
ATOM 1603 N N . LEU A 1 198 ? -2.746 4.065 24.208 1.00 93.00 198 LEU A N 1
ATOM 1604 C CA . LEU A 1 198 ? -2.441 5.326 24.887 1.00 93.00 198 LEU A CA 1
ATOM 1605 C C . LEU A 1 198 ? -3.532 6.372 24.631 1.00 93.00 198 LEU A C 1
ATOM 1607 O O . LEU A 1 198 ? -4.037 6.974 25.578 1.00 93.00 198 LEU A O 1
ATOM 1611 N N . VAL A 1 199 ? -3.948 6.556 23.376 1.00 92.62 199 VAL A N 1
ATOM 1612 C CA . VAL A 1 199 ? -5.001 7.519 23.010 1.00 92.62 199 VAL A CA 1
ATOM 1613 C C . VAL A 1 199 ? -6.316 7.183 23.714 1.00 92.62 199 VAL A C 1
ATOM 1615 O O . VAL A 1 199 ? -6.907 8.034 24.384 1.00 92.62 199 VAL A O 1
ATOM 1618 N N . PHE A 1 200 ? -6.770 5.935 23.621 1.00 91.81 200 PHE A N 1
ATOM 1619 C CA . PHE A 1 200 ? -8.029 5.513 24.222 1.00 91.81 200 PHE A CA 1
ATOM 1620 C C . PHE A 1 200 ? -7.986 5.494 25.746 1.00 91.81 200 PHE A C 1
ATOM 1622 O O . PHE A 1 200 ? -9.018 5.747 26.369 1.00 91.81 200 PHE A O 1
ATOM 1629 N N . PHE A 1 201 ? -6.823 5.282 26.365 1.00 89.00 201 PHE A N 1
ATOM 1630 C CA . PHE A 1 201 ? -6.655 5.416 27.810 1.00 89.00 201 PHE A CA 1
ATOM 1631 C C . PHE A 1 201 ? -6.971 6.838 28.300 1.00 89.00 201 PHE A C 1
ATOM 1633 O O . PHE A 1 201 ? -7.631 6.991 29.330 1.00 89.00 201 PHE A O 1
ATOM 1640 N N . PHE A 1 202 ? -6.565 7.869 27.550 1.00 88.56 202 PHE A N 1
ATOM 1641 C CA . PHE A 1 202 ? -6.851 9.270 27.890 1.00 88.56 202 PHE A CA 1
ATOM 1642 C C . PHE A 1 202 ? -8.272 9.715 27.523 1.00 88.56 202 PHE A C 1
ATOM 1644 O O . PHE A 1 202 ? -8.836 10.572 28.198 1.00 88.56 202 PHE A O 1
ATOM 1651 N N . VAL A 1 203 ? -8.870 9.139 26.477 1.00 88.00 203 VAL A N 1
ATOM 1652 C CA . VAL A 1 203 ? -10.228 9.501 26.022 1.00 88.00 203 VAL A CA 1
ATOM 1653 C C . VAL A 1 203 ? -11.330 8.846 26.868 1.00 88.00 203 VAL A C 1
ATOM 1655 O O . VAL A 1 203 ? -12.468 9.323 26.882 1.00 88.00 203 VAL A O 1
ATOM 1658 N N . SER A 1 204 ? -11.029 7.748 27.564 1.00 84.19 204 SER A N 1
ATOM 1659 C CA . SER A 1 204 ? -12.037 6.930 28.242 1.00 84.19 204 SER A CA 1
ATOM 1660 C C . SER A 1 204 ? -12.281 7.274 29.706 1.00 84.19 204 SER A C 1
ATOM 1662 O O . SER A 1 204 ? -11.380 7.615 30.469 1.00 84.19 204 SER A O 1
ATOM 1664 N N . GLU A 1 205 ? -13.536 7.099 30.118 1.00 83.44 205 GLU A N 1
ATOM 1665 C CA . GLU A 1 205 ? -13.938 7.106 31.525 1.00 83.44 205 GLU A CA 1
ATOM 1666 C C . GLU A 1 205 ? -13.488 5.832 32.244 1.00 83.44 205 GLU A C 1
ATOM 1668 O O . GLU A 1 205 ? -13.584 4.734 31.686 1.00 83.44 205 GLU A O 1
ATOM 1673 N N . ASP A 1 206 ? -13.073 5.972 33.508 1.00 79.19 206 ASP A N 1
ATOM 1674 C CA . ASP A 1 206 ? -12.474 4.906 34.330 1.00 79.19 206 ASP A CA 1
ATOM 1675 C C . ASP A 1 206 ? -13.268 3.591 34.325 1.00 79.19 206 ASP A C 1
ATOM 1677 O O . ASP A 1 206 ? -12.694 2.516 34.155 1.00 79.19 206 ASP A O 1
ATOM 1681 N N . GLN A 1 207 ? -14.597 3.667 34.406 1.00 79.19 207 GLN A N 1
ATOM 1682 C CA . GLN A 1 207 ? -15.480 2.494 34.467 1.00 79.19 207 GLN A CA 1
ATOM 1683 C C . GLN A 1 207 ? -15.505 1.667 33.168 1.00 79.19 207 GLN A C 1
ATOM 1685 O O . GLN A 1 207 ? -15.879 0.495 33.181 1.00 79.19 207 GLN A O 1
ATOM 1690 N N . ARG A 1 208 ? -15.125 2.254 32.023 1.00 83.00 208 ARG A N 1
ATOM 1691 C CA . ARG A 1 208 ? -15.177 1.600 30.700 1.00 83.00 208 ARG A CA 1
ATOM 1692 C C . ARG A 1 208 ? -13.796 1.316 30.110 1.00 83.00 208 ARG A C 1
ATOM 1694 O O . ARG A 1 208 ? -13.736 0.674 29.060 1.00 83.00 208 ARG A O 1
ATOM 1701 N N . LYS A 1 209 ? -12.709 1.726 30.779 1.00 87.81 209 LYS A N 1
ATOM 1702 C CA . LYS A 1 209 ? -11.327 1.596 30.277 1.00 87.81 209 LYS A CA 1
ATOM 1703 C C . LYS A 1 209 ? -10.981 0.167 29.900 1.00 87.81 209 LYS A C 1
ATOM 1705 O O . LYS A 1 209 ? -10.606 -0.085 28.764 1.00 87.81 209 LYS A O 1
ATOM 1710 N N . ALA A 1 210 ? -11.181 -0.784 30.812 1.00 89.50 210 ALA A N 1
ATOM 1711 C CA . ALA A 1 210 ? -10.835 -2.184 30.565 1.00 89.50 210 ALA A CA 1
ATOM 1712 C C . ALA A 1 210 ? -11.570 -2.760 29.341 1.00 89.50 210 ALA A C 1
ATOM 1714 O O . ALA A 1 210 ? -10.958 -3.394 28.483 1.00 89.50 210 ALA A O 1
ATOM 1715 N N . LYS A 1 211 ? -12.875 -2.476 29.219 1.00 92.75 211 LYS A N 1
ATOM 1716 C CA . LYS A 1 211 ? -13.678 -2.910 28.070 1.00 92.75 211 LYS A CA 1
ATOM 1717 C C . LYS A 1 211 ? -13.193 -2.264 26.771 1.00 92.75 211 LYS A C 1
ATOM 1719 O O . LYS A 1 211 ? -13.123 -2.947 25.753 1.00 92.75 211 LYS A O 1
ATOM 1724 N N . LEU A 1 212 ? -12.861 -0.973 26.795 1.00 92.88 212 LEU A N 1
ATOM 1725 C CA . LEU A 1 212 ? -12.370 -0.256 25.619 1.00 92.88 212 LEU A CA 1
ATOM 1726 C C . LEU A 1 212 ? -11.006 -0.782 25.171 1.00 92.88 212 LEU A C 1
ATOM 1728 O O . LEU A 1 212 ? -10.843 -1.091 24.000 1.00 92.88 212 LEU A O 1
ATOM 1732 N N . MET A 1 213 ? -10.072 -0.976 26.098 1.00 93.62 213 MET A N 1
ATOM 1733 C CA . MET A 1 213 ? -8.736 -1.502 25.804 1.00 93.62 213 MET A CA 1
ATOM 1734 C C . MET A 1 213 ? -8.793 -2.907 25.192 1.00 93.62 213 MET A C 1
ATOM 1736 O O . MET A 1 213 ? -8.105 -3.177 24.209 1.00 93.62 213 MET A O 1
ATOM 1740 N N . LEU A 1 214 ? -9.667 -3.779 25.715 1.00 94.88 214 LEU A N 1
ATOM 1741 C CA . LEU A 1 214 ? -9.929 -5.094 25.120 1.00 94.88 214 LEU A CA 1
ATOM 1742 C C . LEU A 1 214 ? -10.526 -4.974 23.711 1.00 94.88 214 LEU A C 1
ATOM 1744 O O . LEU A 1 214 ? -10.170 -5.740 22.826 1.00 94.88 214 LEU A O 1
ATOM 1748 N N . THR A 1 215 ? -11.421 -4.011 23.496 1.00 95.00 215 THR A N 1
ATOM 1749 C CA . THR A 1 215 ? -12.056 -3.795 22.186 1.00 95.00 215 THR A CA 1
ATOM 1750 C C . THR A 1 215 ? -11.044 -3.314 21.154 1.00 95.00 215 THR A C 1
ATOM 1752 O O . THR A 1 215 ? -11.009 -3.864 20.061 1.00 95.00 215 THR A O 1
ATOM 1755 N N . VAL A 1 216 ? -10.183 -2.359 21.521 1.00 95.19 216 VAL A N 1
ATOM 1756 C CA . VAL A 1 216 ? -9.069 -1.879 20.685 1.00 95.19 216 VAL A CA 1
ATOM 1757 C C . VAL A 1 216 ? -8.151 -3.038 20.313 1.00 95.19 216 VAL A C 1
ATOM 1759 O O . VAL A 1 216 ? -7.832 -3.214 19.145 1.00 95.19 216 VAL A O 1
ATOM 1762 N N . PHE A 1 217 ? -7.800 -3.886 21.283 1.00 96.06 217 PHE A N 1
ATOM 1763 C CA . PHE A 1 217 ? -6.982 -5.070 21.030 1.00 96.06 217 PHE A CA 1
ATOM 1764 C C . PHE A 1 217 ? -7.627 -6.020 20.015 1.00 96.06 217 PHE A C 1
ATOM 1766 O O . PHE A 1 217 ? -6.994 -6.401 19.037 1.00 96.06 217 PHE A O 1
ATOM 1773 N N . VAL A 1 218 ? -8.894 -6.387 20.224 1.00 97.19 218 VAL A N 1
ATOM 1774 C CA . VAL A 1 218 ? -9.615 -7.294 19.318 1.00 97.19 218 VAL A CA 1
ATOM 1775 C C . VAL A 1 218 ? -9.763 -6.679 17.923 1.00 97.19 218 VAL A C 1
ATOM 1777 O O . VAL A 1 218 ? -9.599 -7.390 16.934 1.00 97.19 218 VAL A O 1
ATOM 1780 N N . ALA A 1 219 ? -10.028 -5.373 17.842 1.00 95.94 219 ALA A N 1
ATOM 1781 C CA . ALA A 1 219 ? -10.118 -4.629 16.591 1.00 95.94 219 ALA A CA 1
ATOM 1782 C C . ALA A 1 219 ? -8.796 -4.671 15.810 1.00 95.94 219 ALA A C 1
ATOM 1784 O O . ALA A 1 219 ? -8.794 -5.149 14.679 1.00 95.94 219 ALA A O 1
ATOM 1785 N N . ASN A 1 220 ? -7.682 -4.308 16.454 1.00 95.19 220 ASN A N 1
ATOM 1786 C CA . ASN A 1 220 ? -6.345 -4.311 15.847 1.00 95.19 220 ASN A CA 1
ATOM 1787 C C . ASN A 1 220 ? -5.890 -5.719 15.431 1.00 95.19 220 ASN A C 1
ATOM 1789 O O . ASN A 1 220 ? -5.232 -5.902 14.416 1.00 95.19 220 ASN A O 1
ATOM 1793 N N . MET A 1 221 ? -6.242 -6.762 16.192 1.00 96.12 221 MET A N 1
ATOM 1794 C CA . MET A 1 221 ? -5.928 -8.139 15.789 1.00 96.12 221 MET A CA 1
ATOM 1795 C C . MET A 1 221 ? -6.718 -8.566 14.551 1.00 96.12 221 MET A C 1
ATOM 1797 O O . MET A 1 221 ? -6.175 -9.230 13.668 1.00 96.12 221 MET A O 1
ATOM 1801 N N . ALA A 1 222 ? -7.993 -8.182 14.463 1.00 95.81 222 ALA A N 1
ATOM 1802 C CA . ALA A 1 222 ? -8.805 -8.467 13.289 1.00 95.81 222 ALA A CA 1
ATOM 1803 C C . ALA A 1 222 ? -8.325 -7.684 12.056 1.00 95.81 222 ALA A C 1
ATOM 1805 O O . ALA A 1 222 ? -8.255 -8.260 10.967 1.00 95.81 222 ALA A O 1
ATOM 1806 N N . SER A 1 223 ? -7.960 -6.409 12.218 1.00 94.06 223 SER A N 1
ATOM 1807 C CA . SER A 1 223 ? -7.416 -5.596 11.130 1.00 94.06 223 SER A CA 1
ATOM 1808 C C . SER A 1 223 ? -6.022 -6.041 10.709 1.00 94.06 223 SER A C 1
ATOM 1810 O O . SER A 1 223 ? -5.791 -6.108 9.509 1.00 94.06 223 SER A O 1
ATOM 1812 N N . LEU A 1 224 ? -5.152 -6.488 11.620 1.00 94.06 224 LEU A N 1
ATOM 1813 C CA . LEU A 1 224 ? -3.863 -7.103 11.277 1.00 94.06 224 LEU A CA 1
ATOM 1814 C C . LEU A 1 224 ? -4.044 -8.353 10.403 1.00 94.06 224 LEU A C 1
ATOM 1816 O O . LEU A 1 224 ? -3.355 -8.514 9.395 1.00 94.06 224 LEU A O 1
ATOM 1820 N N . ILE A 1 225 ? -4.978 -9.244 10.763 1.00 94.12 225 ILE A N 1
ATOM 1821 C CA . ILE A 1 225 ? -5.274 -10.446 9.964 1.00 94.12 225 ILE A CA 1
ATOM 1822 C C . ILE A 1 225 ? -5.775 -10.043 8.574 1.00 94.12 225 ILE A C 1
ATOM 1824 O O . ILE A 1 225 ? -5.309 -10.583 7.567 1.00 94.12 225 ILE A O 1
ATOM 1828 N N . LEU A 1 226 ? -6.701 -9.083 8.508 1.00 93.50 226 LEU A N 1
ATOM 1829 C CA . LEU A 1 226 ? -7.223 -8.586 7.241 1.00 93.50 226 LEU A CA 1
ATOM 1830 C C . LEU A 1 226 ? -6.135 -7.898 6.410 1.00 93.50 226 LEU A C 1
ATOM 1832 O O . LEU A 1 226 ? -6.012 -8.190 5.228 1.00 93.50 226 LEU A O 1
ATOM 1836 N N . GLY A 1 227 ? -5.329 -7.024 7.006 1.00 90.94 227 GLY A N 1
ATOM 1837 C CA . GLY A 1 227 ? -4.220 -6.328 6.363 1.00 90.94 227 GLY A CA 1
ATOM 1838 C C . GLY A 1 227 ? -3.198 -7.313 5.808 1.00 90.94 227 GLY A C 1
ATOM 1839 O O . GLY A 1 227 ? -2.817 -7.204 4.644 1.00 90.94 227 GLY A O 1
ATOM 1840 N N . GLY A 1 228 ? -2.850 -8.339 6.589 1.00 89.50 228 GLY A N 1
ATOM 1841 C CA . GLY A 1 228 ? -1.993 -9.447 6.169 1.00 89.50 228 GLY A CA 1
ATOM 1842 C C . GLY A 1 228 ? -2.566 -10.202 4.972 1.00 89.50 228 GLY A C 1
ATOM 1843 O O . GLY A 1 228 ? -1.865 -10.455 3.998 1.00 89.50 228 GLY A O 1
ATOM 1844 N N . PHE A 1 229 ? -3.865 -10.499 4.985 1.00 90.06 229 PHE A N 1
ATOM 1845 C CA . PHE A 1 229 ? -4.538 -11.084 3.827 1.00 90.06 229 PHE A CA 1
ATOM 1846 C C . PHE A 1 229 ? -4.522 -10.139 2.613 1.00 90.06 229 PHE A C 1
ATOM 1848 O O . PHE A 1 229 ? -4.201 -10.557 1.500 1.00 90.06 229 PHE A O 1
ATOM 1855 N N . LEU A 1 230 ? -4.805 -8.851 2.808 1.00 89.75 230 LEU A N 1
ATOM 1856 C CA . LEU A 1 230 ? -4.870 -7.864 1.733 1.00 89.75 230 LEU A CA 1
ATOM 1857 C C . LEU A 1 230 ? -3.520 -7.644 1.054 1.00 89.75 230 LEU A C 1
ATOM 1859 O O . LEU A 1 230 ? -3.513 -7.523 -0.162 1.00 89.75 230 LEU A O 1
ATOM 1863 N N . ILE A 1 231 ? -2.390 -7.649 1.768 1.00 86.38 231 ILE A N 1
ATOM 1864 C CA . ILE A 1 231 ? -1.065 -7.521 1.129 1.00 86.38 231 ILE A CA 1
ATOM 1865 C C . ILE A 1 231 ? -0.677 -8.748 0.290 1.00 86.38 231 ILE A C 1
ATOM 1867 O O . ILE A 1 231 ? 0.183 -8.643 -0.577 1.00 86.38 231 ILE A O 1
ATOM 1871 N N . THR A 1 232 ? -1.316 -9.904 0.511 1.00 83.81 232 THR A N 1
ATOM 1872 C CA . THR A 1 232 ? -1.127 -11.090 -0.347 1.00 83.81 232 THR A CA 1
ATOM 1873 C C . THR A 1 232 ? -2.015 -11.072 -1.592 1.00 83.81 232 THR A C 1
ATOM 1875 O O . THR A 1 232 ? -1.697 -11.723 -2.583 1.00 83.81 232 THR A O 1
ATOM 1878 N N . MET A 1 233 ? -3.129 -10.334 -1.550 1.00 82.25 233 MET A N 1
ATOM 1879 C CA . MET A 1 233 ? -4.143 -10.307 -2.613 1.00 82.25 233 MET A CA 1
ATOM 1880 C C . MET A 1 233 ? -4.074 -9.050 -3.481 1.00 82.25 233 MET A C 1
ATOM 1882 O O . MET A 1 233 ? -4.355 -9.105 -4.678 1.00 82.25 233 MET A O 1
ATOM 1886 N N . LEU A 1 234 ? -3.748 -7.914 -2.872 1.00 82.94 234 LEU A N 1
ATOM 1887 C CA . LEU A 1 234 ? -3.583 -6.621 -3.515 1.00 82.94 234 LEU A CA 1
ATOM 1888 C C . LEU A 1 234 ? -2.092 -6.330 -3.649 1.00 82.94 234 LEU A C 1
ATOM 1890 O O . LEU A 1 234 ? -1.357 -6.484 -2.671 1.00 82.94 234 LEU A O 1
ATOM 1894 N N . PRO A 1 235 ? -1.644 -5.861 -4.819 1.00 79.31 235 PRO A N 1
ATOM 1895 C CA . PRO A 1 235 ? -0.246 -5.536 -5.001 1.00 79.31 235 PRO A CA 1
ATOM 1896 C C . PRO A 1 235 ? 0.157 -4.349 -4.109 1.00 79.31 235 PRO A C 1
ATOM 1898 O O . PRO A 1 235 ? -0.658 -3.493 -3.733 1.00 79.31 235 PRO A O 1
ATOM 1901 N N . LEU A 1 236 ? 1.431 -4.332 -3.726 1.00 75.31 236 LEU A N 1
ATOM 1902 C CA . LEU A 1 236 ? 2.064 -3.233 -2.998 1.00 75.31 236 LEU A CA 1
ATOM 1903 C C . LEU A 1 236 ? 2.674 -2.248 -3.988 1.00 75.31 236 LEU A C 1
ATOM 1905 O O . LEU A 1 236 ? 3.177 -2.639 -5.059 1.00 75.31 236 LEU A O 1
#

Foldseek 3Di:
DVVVVVVPPPPPPPPDPPDQAAKEKEKEFAFFPPKWKWKDFPNDIFTFDWDGAHTIIITITGLVVDPVSRQPDDQWTFMWIWIQTPNDIQTDTDIDGGDRGYWYWYQDPVVSYIDGDDDPVLLCVLLVVLLVVLLVQLVVLCVVLPDDDPLVVVLSVVLSCVLSSVLSSVLRPDPDNDPCSLVSLVVSLVVSLVVSLVSLCVSDDPVCSVSVNVSSVVSSVVSNVVSSVSCVRPPD